Protein AF-A0A6L7YBN3-F1 (afdb_monomer_lite)

Structure (mmCIF, N/CA/C/O backbone):
data_AF-A0A6L7YBN3-F1
#
_entry.id   AF-A0A6L7YBN3-F1
#
loop_
_atom_site.group_PDB
_atom_site.id
_atom_site.type_symbol
_atom_site.label_atom_id
_atom_site.label_alt_id
_atom_site.label_comp_id
_atom_site.label_asym_id
_atom_site.label_entity_id
_atom_site.label_seq_id
_atom_site.pdbx_PDB_ins_code
_atom_site.Cartn_x
_atom_site.Cartn_y
_atom_site.Cartn_z
_atom_site.occupancy
_atom_site.B_iso_or_equiv
_atom_site.auth_seq_id
_atom_site.auth_comp_id
_atom_site.auth_asym_id
_atom_site.auth_atom_id
_atom_site.pdbx_PDB_model_num
ATOM 1 N N . MET A 1 1 ? -4.793 -31.140 11.075 1.00 40.50 1 MET A N 1
ATOM 2 C CA . MET A 1 1 ? -5.530 -29.894 11.393 1.00 40.50 1 MET A CA 1
ATOM 3 C C . MET A 1 1 ? -5.631 -29.745 12.910 1.00 40.50 1 MET A C 1
ATOM 5 O O . MET A 1 1 ? -6.436 -30.431 13.530 1.00 40.50 1 MET A O 1
ATOM 9 N N . SER A 1 2 ? -4.766 -28.938 13.530 1.00 53.97 2 SER A N 1
ATOM 10 C CA . SER A 1 2 ? -4.779 -28.704 14.981 1.00 53.97 2 SER A CA 1
ATOM 11 C C . SER A 1 2 ? -5.981 -27.830 15.359 1.00 53.97 2 SER A C 1
ATOM 13 O O . SER A 1 2 ? -6.195 -26.758 14.797 1.00 53.97 2 SER A O 1
ATOM 15 N N . ARG A 1 3 ? -6.816 -28.303 16.293 1.00 56.12 3 ARG A N 1
ATOM 16 C CA . ARG A 1 3 ? -7.953 -27.526 16.804 1.00 56.12 3 ARG A CA 1
ATOM 17 C C . ARG A 1 3 ? -7.406 -26.338 17.589 1.00 56.12 3 ARG A C 1
ATOM 19 O O . ARG A 1 3 ? -6.773 -26.531 18.624 1.00 56.12 3 ARG A O 1
ATOM 26 N N . VAL A 1 4 ? -7.670 -25.123 17.113 1.00 58.59 4 VAL A N 1
ATOM 27 C CA . VAL A 1 4 ? -7.362 -23.895 17.853 1.00 58.59 4 VAL A CA 1
ATOM 28 C C . VAL A 1 4 ? -7.995 -24.001 19.250 1.00 58.59 4 VAL A C 1
ATOM 30 O O . VAL A 1 4 ? -9.193 -24.289 19.350 1.00 58.59 4 VAL A O 1
ATOM 33 N N . PRO A 1 5 ? -7.236 -23.809 20.346 1.00 75.19 5 PRO A N 1
ATOM 34 C CA . PRO A 1 5 ? -7.773 -23.943 21.694 1.00 75.19 5 PRO A CA 1
ATOM 35 C C . PRO A 1 5 ? -8.970 -23.007 21.887 1.00 75.19 5 PRO A C 1
ATOM 37 O O . PRO A 1 5 ? -8.870 -21.812 21.615 1.00 75.19 5 PRO A O 1
ATOM 40 N N . ARG A 1 6 ? -10.096 -23.513 22.414 1.00 69.25 6 ARG A N 1
ATOM 41 C CA . ARG A 1 6 ? -11.324 -22.717 22.651 1.00 69.25 6 ARG A CA 1
ATOM 42 C C . ARG A 1 6 ? -11.073 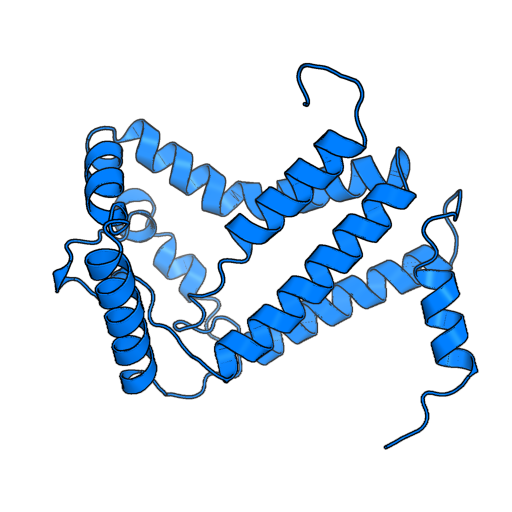-21.430 23.447 1.00 69.25 6 ARG A C 1
ATOM 44 O O . ARG A 1 6 ? -11.822 -20.471 23.301 1.00 69.25 6 ARG A O 1
ATOM 51 N N . ARG A 1 7 ? -10.030 -21.408 24.285 1.00 63.50 7 ARG A N 1
ATOM 52 C CA . ARG A 1 7 ? -9.585 -20.214 25.016 1.00 63.50 7 ARG A CA 1
ATOM 53 C C . ARG A 1 7 ? -8.981 -19.163 24.083 1.00 63.50 7 ARG A C 1
ATOM 55 O O . ARG A 1 7 ? -9.369 -18.014 24.203 1.00 63.50 7 ARG A O 1
ATOM 62 N N . LEU A 1 8 ? -8.128 -19.555 23.133 1.00 63.03 8 LEU A N 1
ATOM 63 C CA . LEU A 1 8 ? -7.488 -18.658 22.163 1.00 63.03 8 LEU A CA 1
ATOM 64 C C . LEU A 1 8 ? -8.507 -18.053 21.188 1.00 63.03 8 LEU A C 1
ATOM 66 O O . LEU A 1 8 ? -8.493 -16.850 20.963 1.00 63.03 8 LEU A O 1
ATOM 70 N N . ALA A 1 9 ? -9.450 -18.858 20.686 1.00 63.09 9 ALA A N 1
ATOM 71 C CA . ALA A 1 9 ? -10.522 -18.371 19.812 1.00 63.09 9 ALA A CA 1
ATOM 72 C C . ALA A 1 9 ? -11.408 -17.326 20.512 1.00 63.09 9 ALA A C 1
ATOM 74 O O . ALA A 1 9 ? -11.746 -16.291 19.946 1.00 63.09 9 ALA A O 1
ATOM 75 N N . ARG A 1 10 ? -11.735 -17.572 21.785 1.00 65.19 10 ARG A N 1
ATOM 76 C CA . ARG A 1 10 ? -12.493 -16.631 22.613 1.00 65.19 10 ARG A CA 1
ATOM 77 C C . ARG A 1 10 ? -11.676 -15.371 22.931 1.00 65.19 10 ARG A C 1
ATOM 79 O O . ARG A 1 10 ? -12.232 -14.282 22.974 1.00 65.19 10 ARG A O 1
ATOM 86 N N . TYR A 1 11 ? -10.366 -15.522 23.123 1.00 64.38 11 TYR A N 1
ATOM 87 C CA . TYR A 1 11 ? -9.428 -14.428 23.380 1.00 64.38 11 TYR A CA 1
ATOM 88 C C . TYR A 1 11 ? -9.334 -13.479 22.182 1.00 64.38 11 TYR A C 1
ATOM 90 O O . TYR A 1 11 ? -9.518 -12.281 22.361 1.00 64.38 11 TYR A O 1
ATOM 98 N N . LEU A 1 12 ? -9.157 -14.028 20.972 1.00 64.25 12 LEU A N 1
ATOM 99 C CA . LEU A 1 12 ? -9.163 -13.271 19.719 1.00 64.25 12 LEU A CA 1
ATOM 100 C C . LEU A 1 12 ? -10.491 -12.534 19.532 1.00 64.25 12 LEU A C 1
ATOM 102 O O . LEU A 1 12 ? -10.490 -11.332 19.309 1.00 64.25 12 LEU A O 1
ATOM 106 N N . PHE A 1 13 ? -11.619 -13.220 19.736 1.00 68.12 13 PHE A N 1
ATOM 107 C CA . PHE A 1 13 ? -12.949 -12.626 19.595 1.00 68.12 13 PHE A CA 1
ATOM 108 C C . PHE A 1 13 ? -13.178 -11.419 20.522 1.00 68.12 13 PHE A C 1
ATOM 110 O O . PHE A 1 13 ? -13.727 -10.406 20.098 1.00 68.12 13 PHE A O 1
ATOM 117 N N . TYR A 1 14 ? -12.734 -11.484 21.784 1.00 64.44 14 TYR A N 1
ATOM 118 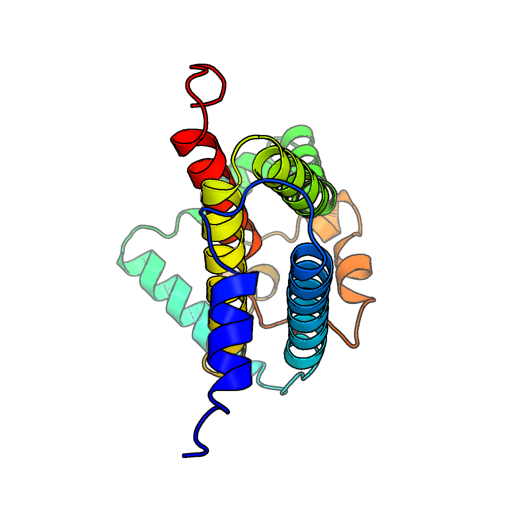C CA . TYR A 1 14 ? -12.854 -10.353 22.712 1.00 64.44 14 TYR A CA 1
ATOM 119 C C . TYR A 1 14 ? -11.797 -9.263 22.476 1.00 64.44 14 TYR A C 1
ATOM 121 O O . TYR A 1 14 ? -12.095 -8.076 22.649 1.00 64.44 14 TYR A O 1
ATOM 129 N N . SER A 1 15 ? -10.580 -9.619 22.049 1.00 62.22 15 SER A N 1
ATOM 130 C CA . SER A 1 15 ? -9.545 -8.634 21.715 1.00 62.22 15 SER A CA 1
ATOM 131 C C . SER A 1 15 ? -9.861 -7.862 20.434 1.00 62.22 15 SER A C 1
ATOM 133 O O . SER A 1 15 ? -9.459 -6.710 20.317 1.00 62.22 15 SER A O 1
ATOM 135 N N . THR A 1 16 ? -10.622 -8.449 19.507 1.00 66.56 16 THR A N 1
ATOM 136 C CA . THR A 1 16 ? -10.993 -7.823 18.231 1.00 66.56 16 THR A CA 1
ATOM 137 C C . THR A 1 16 ? -12.453 -7.375 18.163 1.00 66.56 16 THR A C 1
ATOM 139 O O . THR A 1 16 ? -12.899 -6.991 17.089 1.00 66.56 16 THR A O 1
ATOM 142 N N . ASN A 1 17 ? -13.210 -7.395 19.269 1.00 72.75 17 ASN A N 1
ATOM 143 C CA . ASN A 1 17 ? -14.619 -6.996 19.244 1.00 72.75 17 ASN A CA 1
ATOM 144 C C . ASN A 1 17 ? -14.768 -5.490 18.908 1.00 72.75 17 ASN A C 1
ATOM 146 O O . ASN A 1 17 ? -14.343 -4.654 19.716 1.00 72.75 17 ASN A O 1
ATOM 150 N N . PRO A 1 18 ? -15.408 -5.132 17.774 1.00 70.44 18 PRO A N 1
ATOM 151 C CA . PRO A 1 18 ? -15.574 -3.745 17.340 1.00 70.44 18 PRO A CA 1
ATOM 152 C C . PRO A 1 18 ? -16.509 -2.913 18.231 1.00 70.44 18 PRO A C 1
ATOM 154 O O . PRO A 1 18 ? -16.506 -1.687 18.126 1.00 70.44 18 PRO A O 1
ATOM 157 N N . GLU A 1 19 ? -17.309 -3.545 19.093 1.00 75.50 19 GLU A N 1
ATOM 158 C CA . GLU A 1 19 ? -18.270 -2.863 19.974 1.00 75.50 19 GLU A CA 1
ATOM 159 C C . GLU A 1 19 ? -17.701 -2.498 21.351 1.00 75.50 19 GLU A C 1
ATOM 161 O O . GLU A 1 19 ? -18.409 -1.973 22.208 1.00 75.50 19 GLU A O 1
ATOM 166 N N . ARG A 1 20 ? -16.412 -2.753 21.592 1.00 73.19 20 ARG A N 1
ATOM 167 C CA . ARG A 1 20 ? -15.770 -2.379 22.856 1.00 73.19 20 ARG A CA 1
ATOM 168 C C . ARG A 1 20 ? -15.696 -0.862 23.039 1.00 73.19 20 ARG A C 1
ATOM 170 O O . ARG A 1 20 ? -15.365 -0.122 22.117 1.00 73.19 20 ARG A O 1
ATOM 177 N N . SER A 1 21 ? -15.907 -0.419 24.276 1.00 67.25 21 SER A N 1
ATOM 178 C CA . SER A 1 21 ? -15.749 0.972 24.706 1.00 67.25 21 SER A CA 1
ATOM 179 C C . SER A 1 21 ? -14.717 1.086 25.831 1.00 67.25 21 SER A C 1
ATOM 181 O O . SER A 1 21 ? -14.742 0.288 26.768 1.00 67.25 21 SER A O 1
ATOM 183 N N . GLY A 1 22 ? -13.858 2.107 25.770 1.00 72.50 22 GLY A N 1
ATOM 184 C CA . GLY A 1 22 ? -12.824 2.373 26.777 1.00 72.50 22 GLY A CA 1
ATOM 185 C C . GLY A 1 22 ? -11.519 1.594 26.567 1.00 72.50 22 GLY A C 1
ATOM 186 O O . GLY A 1 22 ? -11.441 0.690 25.736 1.00 72.50 22 GLY A O 1
ATOM 187 N N . VAL A 1 23 ? -10.484 1.978 27.320 1.00 77.44 23 VAL A N 1
ATOM 188 C CA . VAL A 1 23 ? -9.164 1.328 27.304 1.00 77.44 23 VAL A CA 1
ATOM 189 C C . VAL A 1 23 ? -9.141 0.209 28.340 1.00 77.44 23 VAL A C 1
ATOM 191 O O . VAL A 1 23 ? -9.484 0.399 29.503 1.00 77.44 23 VAL A O 1
ATOM 194 N N . THR A 1 24 ? -8.733 -0.976 27.914 1.00 80.50 24 THR A N 1
ATOM 195 C CA . THR A 1 24 ? -8.741 -2.214 28.690 1.00 80.50 24 THR A CA 1
ATOM 196 C C . THR A 1 24 ? -7.435 -2.980 28.480 1.00 80.50 24 THR A C 1
ATOM 198 O O . THR A 1 24 ? -6.692 -2.738 27.533 1.00 80.50 24 THR A O 1
ATOM 201 N N . ARG A 1 25 ? -7.167 -3.998 29.305 1.00 77.69 25 ARG A N 1
ATOM 202 C CA . ARG A 1 25 ? -6.013 -4.904 29.108 1.00 77.69 25 ARG A CA 1
ATOM 203 C C . ARG A 1 25 ? -5.985 -5.604 27.737 1.00 77.69 25 ARG A C 1
ATOM 205 O O . ARG A 1 25 ? -4.939 -6.070 27.293 1.00 77.69 25 ARG A O 1
ATOM 212 N N . TRP A 1 26 ? -7.133 -5.684 27.067 1.00 76.81 26 TRP A N 1
ATOM 213 C CA . TRP A 1 26 ? -7.262 -6.281 25.741 1.00 76.81 26 TRP A CA 1
ATOM 214 C C . TRP A 1 26 ? -6.635 -5.414 24.646 1.00 76.81 26 TRP A C 1
ATOM 216 O O . TRP A 1 26 ? -6.184 -5.954 23.644 1.00 76.81 26 TRP A O 1
ATOM 226 N N . ASP A 1 27 ? -6.540 -4.099 24.859 1.00 79.94 27 ASP A N 1
ATOM 227 C CA . ASP A 1 27 ? -5.867 -3.155 23.960 1.00 79.94 27 ASP A CA 1
ATOM 228 C C . ASP A 1 27 ? -4.359 -3.390 23.897 1.00 79.94 27 ASP A C 1
ATOM 230 O O . ASP A 1 27 ? -3.764 -3.345 22.827 1.00 79.94 27 ASP A O 1
ATOM 234 N N . VAL A 1 28 ? -3.749 -3.722 25.037 1.00 80.19 28 VAL A N 1
ATOM 235 C CA . VAL A 1 28 ? -2.329 -4.093 25.094 1.00 80.19 28 VAL A CA 1
ATOM 236 C C . VAL A 1 28 ? -2.088 -5.376 24.304 1.00 80.19 28 VAL A C 1
ATOM 238 O O . VAL A 1 28 ? -1.140 -5.460 23.535 1.00 80.19 28 VAL A O 1
ATOM 241 N N . THR A 1 29 ? -2.974 -6.367 24.442 1.00 77.81 29 THR A N 1
ATOM 242 C CA . THR A 1 29 ? -2.890 -7.606 23.650 1.00 77.81 29 THR A CA 1
ATOM 243 C C . THR A 1 29 ? -3.019 -7.310 22.159 1.00 77.81 29 THR A C 1
ATOM 245 O O . THR A 1 29 ? -2.267 -7.842 21.353 1.00 77.81 29 THR A O 1
ATOM 248 N N . GLU A 1 30 ? -3.975 -6.469 21.788 1.00 80.06 30 GLU A N 1
ATOM 249 C CA . GLU A 1 30 ? -4.204 -6.079 20.405 1.00 80.06 30 GLU A CA 1
ATOM 250 C C . GLU A 1 30 ? -2.979 -5.383 19.800 1.00 80.06 30 GLU A C 1
ATOM 252 O O . GLU A 1 30 ? -2.531 -5.764 18.720 1.00 80.06 30 GLU A O 1
ATOM 257 N N . LEU A 1 31 ? -2.384 -4.437 20.531 1.00 82.88 31 LEU A N 1
ATOM 258 C CA . LEU A 1 31 ? -1.136 -3.792 20.139 1.00 82.88 31 LEU A CA 1
ATOM 259 C C . LEU A 1 31 ? -0.011 -4.819 19.972 1.00 82.88 31 LEU A C 1
ATOM 261 O O . LEU A 1 31 ? 0.699 -4.783 18.974 1.00 82.88 31 LEU A O 1
ATOM 265 N N . LEU A 1 32 ? 0.121 -5.767 20.905 1.00 83.25 32 LEU A N 1
ATOM 266 C CA . LEU A 1 32 ? 1.110 -6.842 20.807 1.00 83.25 32 LEU A CA 1
ATOM 267 C C . LEU A 1 32 ? 0.882 -7.726 19.577 1.00 83.25 32 LEU A C 1
ATOM 269 O O . LEU A 1 32 ? 1.854 -8.107 18.937 1.00 83.25 32 LEU A O 1
ATOM 273 N N . ILE A 1 33 ? -0.369 -8.022 19.211 1.00 81.62 33 ILE A N 1
ATOM 274 C CA . ILE A 1 33 ? -0.695 -8.775 17.990 1.00 81.62 33 ILE A CA 1
ATOM 275 C C . ILE A 1 33 ? -0.289 -7.981 16.748 1.00 81.62 33 ILE A C 1
ATOM 277 O O . ILE A 1 33 ? 0.324 -8.551 15.851 1.00 81.62 33 ILE A O 1
ATOM 281 N N . VAL A 1 34 ? -0.597 -6.681 16.695 1.00 81.88 34 VAL A N 1
ATOM 282 C CA . VAL A 1 34 ? -0.224 -5.818 15.563 1.00 81.88 34 VAL A CA 1
ATOM 283 C C . VAL A 1 34 ? 1.295 -5.732 15.436 1.00 81.88 34 VAL A C 1
ATOM 285 O O . VAL A 1 34 ? 1.823 -5.953 14.351 1.00 81.88 34 VAL A O 1
ATOM 288 N N . VAL A 1 35 ? 2.002 -5.480 16.539 1.00 83.06 35 VAL A N 1
ATOM 289 C CA . VAL A 1 35 ? 3.471 -5.425 16.565 1.00 83.06 35 VAL A CA 1
ATOM 290 C C . VAL A 1 35 ? 4.066 -6.772 16.166 1.00 83.06 35 VAL A C 1
ATOM 292 O O . VAL A 1 35 ? 4.975 -6.818 15.346 1.00 83.06 35 VAL A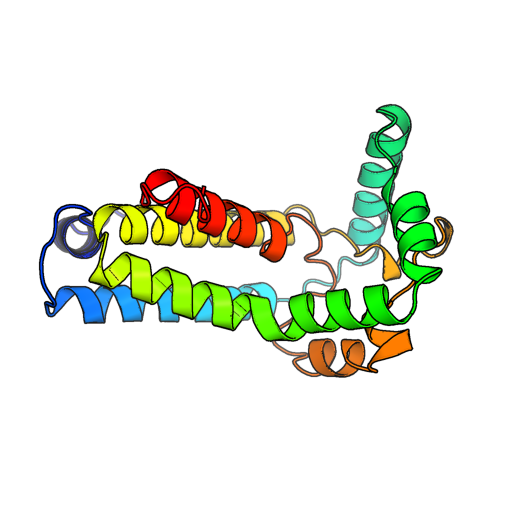 O 1
ATOM 295 N N . PHE A 1 36 ? 3.538 -7.880 16.685 1.00 82.38 36 PHE A N 1
ATOM 296 C CA . PHE A 1 36 ? 4.004 -9.216 16.326 1.00 82.38 36 PHE A CA 1
ATOM 297 C C . PHE A 1 36 ? 3.777 -9.523 14.842 1.00 82.38 36 PHE A C 1
ATOM 299 O O . PHE A 1 36 ? 4.697 -9.976 14.168 1.00 82.38 36 PHE A O 1
ATOM 306 N N . ALA A 1 37 ? 2.591 -9.225 14.307 1.00 79.19 37 ALA A N 1
ATOM 307 C CA . ALA A 1 37 ? 2.289 -9.389 12.887 1.00 79.19 37 ALA A CA 1
ATOM 308 C C . ALA A 1 37 ? 3.205 -8.523 12.012 1.00 79.19 37 ALA A C 1
ATOM 310 O O . ALA A 1 37 ? 3.693 -8.990 10.985 1.00 79.19 37 ALA A O 1
ATOM 311 N N . PHE A 1 38 ? 3.489 -7.295 12.448 1.00 79.12 38 PHE A N 1
ATOM 312 C CA . PHE A 1 38 ? 4.424 -6.393 11.786 1.00 79.12 38 PHE A CA 1
ATOM 313 C C . PHE A 1 38 ? 5.846 -6.969 11.780 1.00 79.12 38 PHE A C 1
ATOM 315 O O . PHE A 1 38 ? 6.475 -7.039 10.731 1.00 79.12 38 PHE A O 1
ATOM 322 N N . LEU A 1 39 ? 6.337 -7.482 12.910 1.00 78.56 39 LEU A N 1
ATOM 323 C CA . LEU A 1 39 ? 7.646 -8.140 12.981 1.00 78.56 39 LEU A CA 1
ATOM 324 C C . LEU A 1 39 ? 7.709 -9.391 12.093 1.00 78.56 39 LEU A C 1
ATOM 326 O O . LEU A 1 39 ? 8.659 -9.552 11.330 1.00 78.56 39 LEU A O 1
ATOM 330 N N . CYS A 1 40 ? 6.683 -10.247 12.130 1.00 73.88 40 CYS A N 1
ATOM 331 C CA . CYS A 1 40 ? 6.579 -11.399 11.235 1.00 73.88 40 CYS A CA 1
ATOM 332 C C . CYS A 1 40 ? 6.587 -10.978 9.762 1.00 73.88 40 CYS A C 1
ATOM 334 O O . CYS A 1 40 ? 7.231 -11.641 8.953 1.00 73.88 40 CYS A O 1
ATOM 336 N N . TYR A 1 41 ? 5.926 -9.870 9.417 1.00 74.88 41 TYR A N 1
ATOM 337 C CA . TYR A 1 41 ? 5.945 -9.318 8.067 1.00 74.88 41 TYR A CA 1
ATOM 338 C C . TYR A 1 41 ? 7.368 -8.975 7.616 1.00 74.88 41 TYR A C 1
ATOM 340 O O . TYR A 1 41 ? 7.773 -9.430 6.550 1.00 74.88 41 TYR A O 1
ATOM 348 N N . PHE A 1 42 ? 8.161 -8.264 8.425 1.00 69.75 42 PHE A N 1
ATOM 349 C CA . PHE A 1 42 ? 9.551 -7.950 8.060 1.00 69.75 42 PHE A CA 1
ATOM 350 C C . PHE A 1 42 ? 10.451 -9.185 8.000 1.00 69.75 42 PHE A C 1
ATOM 352 O O . PHE A 1 42 ? 11.327 -9.247 7.144 1.00 69.75 42 PHE A O 1
ATOM 359 N N . LEU A 1 43 ? 10.219 -10.187 8.850 1.00 70.75 43 LEU A N 1
ATOM 360 C CA . LEU A 1 43 ? 10.977 -11.441 8.813 1.00 70.75 43 LEU A CA 1
ATOM 361 C C . LEU A 1 43 ? 10.689 -12.253 7.545 1.00 70.75 43 LEU A C 1
ATOM 363 O O . LEU A 1 43 ? 11.617 -12.704 6.881 1.00 70.75 43 LEU A O 1
ATOM 367 N N . VAL A 1 44 ? 9.414 -12.417 7.180 1.00 69.50 44 VAL A N 1
ATOM 368 C CA . VAL A 1 44 ? 9.021 -13.146 5.961 1.00 69.50 44 VAL A CA 1
ATOM 369 C C . VAL A 1 44 ? 9.439 -12.371 4.716 1.00 69.50 44 VAL A C 1
ATOM 371 O O . VAL A 1 44 ? 9.927 -12.962 3.758 1.00 69.50 44 VAL A O 1
ATOM 374 N N . ARG A 1 45 ? 9.307 -11.043 4.737 1.00 67.56 45 ARG A N 1
ATOM 375 C CA . ARG A 1 45 ? 9.790 -10.179 3.658 1.00 67.56 45 ARG A CA 1
ATOM 376 C C . ARG A 1 45 ? 11.316 -10.213 3.538 1.00 67.56 45 ARG A C 1
ATOM 378 O O . ARG A 1 45 ? 11.824 -10.088 2.438 1.00 67.56 45 ARG A O 1
ATOM 385 N N . GLY A 1 46 ? 12.052 -10.408 4.625 1.00 63.81 46 GLY A N 1
ATOM 386 C CA . GLY A 1 46 ? 13.506 -10.583 4.600 1.00 63.81 46 GLY A CA 1
ATOM 387 C C . GLY A 1 46 ? 13.977 -11.952 4.100 1.00 63.81 46 GLY A C 1
ATOM 388 O O . GLY A 1 46 ? 15.140 -12.102 3.735 1.00 63.81 46 GLY A O 1
ATOM 389 N N . ALA A 1 47 ? 13.094 -12.957 4.051 1.00 63.84 47 ALA A N 1
ATOM 390 C CA . ALA A 1 47 ? 13.409 -14.291 3.542 1.00 63.84 47 ALA A CA 1
ATOM 391 C C . ALA A 1 47 ? 13.478 -14.276 2.004 1.00 63.84 47 ALA A C 1
ATOM 393 O O . ALA A 1 47 ? 12.570 -14.725 1.303 1.00 63.84 47 ALA A O 1
ATOM 394 N N . VAL A 1 48 ? 14.556 -13.694 1.479 1.00 59.84 48 VAL A N 1
ATOM 395 C CA . VAL A 1 48 ? 14.816 -13.562 0.045 1.00 59.84 48 VAL A CA 1
ATOM 396 C C . VAL A 1 48 ? 15.076 -14.945 -0.553 1.00 59.84 48 VAL A C 1
ATOM 398 O O . VAL A 1 48 ? 16.013 -15.639 -0.165 1.00 59.84 48 VAL A O 1
ATOM 401 N N . VAL A 1 49 ? 14.251 -15.338 -1.523 1.00 62.19 49 VAL A N 1
ATOM 402 C CA . VAL A 1 49 ? 14.551 -16.449 -2.431 1.00 62.19 49 VAL A CA 1
ATOM 403 C C . VAL A 1 49 ? 14.993 -15.824 -3.747 1.00 62.19 49 VAL A C 1
ATOM 405 O O . VAL A 1 49 ? 14.251 -15.026 -4.319 1.00 62.19 49 VAL A O 1
ATOM 408 N N . ASP A 1 50 ? 16.194 -16.159 -4.215 1.00 66.25 50 ASP A N 1
ATOM 409 C CA . ASP A 1 50 ? 16.718 -15.644 -5.480 1.00 66.25 50 ASP A CA 1
ATOM 410 C C . ASP A 1 50 ? 15.919 -16.224 -6.660 1.00 66.25 50 ASP A C 1
ATOM 412 O O . ASP A 1 50 ? 16.130 -17.356 -7.095 1.00 66.25 50 ASP A O 1
ATOM 416 N N . ARG A 1 51 ? 14.920 -15.458 -7.114 1.00 79.56 51 ARG A N 1
ATOM 417 C CA . ARG A 1 51 ? 14.044 -15.755 -8.263 1.00 79.56 51 ARG A CA 1
ATOM 418 C C . ARG A 1 51 ? 13.970 -14.566 -9.210 1.00 79.56 51 ARG A C 1
ATOM 420 O O . ARG A 1 51 ? 12.902 -14.184 -9.685 1.00 79.56 51 ARG A O 1
ATOM 427 N N . THR A 1 52 ? 15.121 -13.951 -9.454 1.00 85.31 52 THR A N 1
ATOM 428 C CA . THR A 1 52 ? 15.229 -12.723 -10.247 1.00 85.31 52 THR A CA 1
ATOM 429 C C . THR A 1 52 ? 14.638 -12.885 -11.656 1.00 85.31 52 THR A C 1
ATOM 431 O O . THR A 1 52 ? 13.894 -12.020 -12.117 1.00 85.31 52 THR A O 1
ATOM 434 N N . ALA A 1 53 ? 14.907 -14.014 -12.323 1.00 88.50 53 ALA A N 1
ATOM 435 C CA . ALA A 1 53 ? 14.393 -14.292 -13.667 1.00 88.50 53 ALA A CA 1
ATOM 436 C C . ALA A 1 53 ? 12.857 -14.388 -13.703 1.00 88.50 53 ALA A C 1
ATOM 438 O O . ALA A 1 53 ? 12.226 -13.731 -14.534 1.00 88.50 53 ALA A O 1
ATOM 439 N N . ASP A 1 54 ? 12.260 -15.137 -12.769 1.00 90.19 54 ASP A N 1
ATOM 440 C CA . ASP A 1 54 ? 10.802 -15.264 -12.646 1.00 90.19 54 ASP A CA 1
ATOM 441 C C . ASP A 1 54 ? 10.162 -13.903 -12.346 1.00 90.19 54 ASP A C 1
ATOM 443 O O . ASP A 1 54 ? 9.162 -13.533 -12.958 1.00 90.19 54 ASP A O 1
ATOM 447 N N . ALA A 1 55 ? 10.771 -13.120 -11.448 1.00 90.62 55 ALA A N 1
ATOM 448 C CA . ALA A 1 55 ? 10.266 -11.812 -11.049 1.00 90.62 55 ALA A CA 1
ATOM 449 C C . ALA A 1 55 ? 10.211 -10.817 -12.214 1.00 90.62 55 ALA A C 1
ATOM 451 O O . ALA A 1 55 ? 9.220 -10.099 -12.369 1.00 90.62 55 ALA A O 1
ATOM 452 N N . ILE A 1 56 ? 11.259 -10.781 -13.042 1.00 92.19 56 ILE A N 1
ATOM 453 C CA . ILE A 1 56 ? 11.286 -9.959 -14.256 1.00 92.19 56 ILE A CA 1
ATOM 454 C C . ILE A 1 56 ? 10.233 -10.468 -15.240 1.00 92.19 56 ILE A C 1
ATOM 456 O O . ILE A 1 56 ? 9.453 -9.668 -15.748 1.00 92.19 56 ILE A O 1
ATOM 460 N N . HIS A 1 57 ? 10.158 -11.781 -15.479 1.00 93.88 57 HIS A N 1
ATOM 461 C CA . HIS A 1 57 ? 9.181 -12.358 -16.402 1.00 93.88 57 HIS A CA 1
ATOM 462 C C . HIS A 1 57 ? 7.732 -12.020 -16.014 1.00 93.88 57 HIS A C 1
ATOM 464 O O . HIS A 1 57 ? 6.968 -11.550 -16.855 1.00 93.88 57 HIS A O 1
ATOM 470 N N . HIS A 1 58 ? 7.369 -12.182 -14.740 1.00 94.62 58 HIS A N 1
ATOM 471 C CA . HIS A 1 58 ? 6.052 -11.806 -14.228 1.00 94.62 58 HIS A CA 1
ATOM 472 C C . HIS A 1 58 ? 5.763 -10.313 -14.388 1.00 94.62 58 HIS A C 1
ATOM 474 O O . HIS A 1 58 ? 4.652 -9.938 -14.756 1.00 94.62 58 HIS A O 1
ATOM 480 N N . ALA A 1 59 ? 6.754 -9.453 -14.147 1.00 93.69 59 ALA A N 1
ATOM 481 C CA . ALA A 1 59 ? 6.579 -8.017 -14.321 1.00 93.69 59 ALA A CA 1
ATOM 482 C C . ALA A 1 59 ? 6.312 -7.646 -15.789 1.00 93.69 59 ALA A C 1
ATOM 484 O O . ALA A 1 59 ? 5.392 -6.878 -16.064 1.00 93.69 59 ALA A O 1
ATOM 485 N N . ARG A 1 60 ? 7.038 -8.261 -16.736 1.00 95.06 60 ARG A N 1
ATOM 486 C CA . ARG A 1 60 ? 6.775 -8.097 -18.176 1.00 95.06 60 ARG A CA 1
ATOM 487 C C . ARG A 1 60 ? 5.378 -8.578 -18.554 1.00 95.06 60 ARG A C 1
ATOM 489 O O . ARG A 1 60 ? 4.653 -7.851 -19.216 1.00 95.06 60 ARG A O 1
ATOM 496 N N . TRP A 1 61 ? 4.969 -9.747 -18.058 1.00 95.62 61 TRP A N 1
ATOM 497 C CA . TRP A 1 61 ? 3.629 -10.285 -18.305 1.00 95.62 61 TRP A CA 1
ATOM 498 C C . TRP A 1 61 ? 2.517 -9.340 -17.818 1.00 95.62 61 TRP A C 1
ATOM 500 O O . TRP A 1 61 ? 1.528 -9.137 -18.522 1.00 95.62 61 TRP A O 1
ATOM 510 N N . ILE A 1 62 ? 2.683 -8.723 -16.640 1.00 94.44 62 ILE A N 1
ATOM 511 C CA . ILE A 1 62 ? 1.739 -7.719 -16.122 1.00 94.44 62 ILE A CA 1
ATOM 512 C C . ILE A 1 62 ? 1.673 -6.504 -17.054 1.00 94.44 62 ILE A C 1
ATOM 514 O O . ILE A 1 62 ? 0.577 -6.034 -17.357 1.00 94.44 62 ILE A O 1
ATOM 518 N N . ILE A 1 63 ? 2.819 -6.000 -17.514 1.00 94.56 63 ILE A N 1
ATOM 519 C CA . ILE A 1 63 ? 2.873 -4.857 -18.434 1.00 94.56 63 ILE A CA 1
ATOM 520 C C . ILE A 1 63 ? 2.213 -5.206 -19.772 1.00 94.56 63 ILE A C 1
ATOM 522 O O . ILE A 1 63 ? 1.377 -4.444 -20.250 1.00 94.56 63 ILE A O 1
ATOM 526 N N . ASP A 1 64 ? 2.503 -6.375 -20.341 1.00 95.38 64 ASP A N 1
ATOM 527 C CA . ASP A 1 64 ? 1.879 -6.838 -21.584 1.00 95.38 64 ASP A CA 1
ATOM 528 C C . ASP A 1 64 ? 0.354 -6.923 -21.438 1.00 95.38 64 ASP A C 1
ATOM 530 O O . ASP A 1 64 ? -0.393 -6.494 -22.319 1.00 95.38 64 ASP A O 1
ATOM 534 N N . LEU A 1 65 ? -0.134 -7.412 -20.294 1.00 96.19 65 LEU A N 1
ATOM 535 C CA . LEU A 1 65 ? -1.560 -7.408 -19.976 1.00 96.19 65 LEU A CA 1
ATOM 536 C C . LEU A 1 65 ? -2.125 -5.979 -19.913 1.00 96.19 65 LEU A C 1
ATOM 538 O O . LEU A 1 65 ? -3.185 -5.721 -20.483 1.00 96.19 65 LEU A O 1
ATOM 542 N N . GLN A 1 66 ? -1.434 -5.043 -19.259 1.00 95.31 66 GLN A N 1
ATOM 543 C CA . GLN A 1 66 ? -1.854 -3.638 -19.194 1.00 95.31 66 GLN A CA 1
ATOM 544 C C . GLN A 1 66 ? -1.895 -2.983 -20.580 1.00 95.31 66 GLN A C 1
ATOM 546 O O . GLN A 1 66 ? -2.822 -2.222 -20.864 1.00 95.31 66 GLN A O 1
ATOM 551 N N . ILE A 1 67 ? -0.926 -3.290 -21.447 1.00 95.31 67 ILE A N 1
ATOM 552 C CA . ILE A 1 67 ? -0.874 -2.807 -22.832 1.00 95.31 67 ILE A CA 1
ATOM 553 C C . ILE A 1 67 ? -2.070 -3.352 -23.614 1.00 95.31 67 ILE A C 1
ATOM 555 O O . ILE A 1 67 ? -2.801 -2.577 -24.229 1.00 95.31 67 ILE A O 1
ATOM 559 N N . ASN A 1 68 ? -2.325 -4.660 -23.529 1.00 97.12 68 ASN A N 1
ATOM 560 C CA . ASN A 1 68 ? -3.443 -5.312 -24.217 1.00 97.12 68 ASN A CA 1
ATOM 561 C C . ASN A 1 68 ? -4.812 -4.787 -23.761 1.00 97.12 68 ASN A C 1
ATOM 563 O O . ASN A 1 68 ? -5.751 -4.725 -24.552 1.00 97.12 68 ASN A O 1
ATOM 567 N N . LEU A 1 69 ? -4.928 -4.389 -22.494 1.00 97.12 69 LEU A N 1
ATOM 568 C CA . LEU A 1 69 ? -6.132 -3.775 -21.936 1.00 97.12 69 LEU A CA 1
ATOM 569 C C . LEU A 1 69 ? -6.225 -2.261 -22.198 1.00 97.12 69 LEU A C 1
ATOM 571 O O . LEU A 1 69 ? -7.239 -1.653 -21.860 1.00 97.12 69 LEU A O 1
ATOM 575 N N . GLY A 1 70 ? -5.192 -1.637 -22.772 1.00 95.19 70 GLY A N 1
ATOM 576 C CA . GLY A 1 70 ? -5.150 -0.194 -23.023 1.00 95.19 70 GLY A CA 1
ATOM 577 C C . GLY A 1 70 ? -5.020 0.662 -21.757 1.00 95.19 70 GLY A C 1
ATOM 578 O O . GLY A 1 70 ? -5.348 1.845 -21.782 1.00 95.19 70 GLY A O 1
ATOM 579 N N . VAL A 1 71 ? -4.552 0.082 -20.648 1.00 95.62 71 VAL A N 1
ATOM 580 C CA . VAL A 1 71 ? -4.398 0.758 -19.343 1.00 95.62 71 VAL A CA 1
ATOM 581 C C . VAL A 1 71 ? -2.934 0.992 -18.959 1.00 95.62 71 VAL A C 1
ATOM 583 O O . VAL A 1 71 ? -2.645 1.409 -17.838 1.00 95.62 71 VAL A O 1
ATOM 586 N N . PHE A 1 72 ? -1.996 0.753 -19.879 1.00 94.25 72 PHE A N 1
ATOM 587 C CA . PHE A 1 72 ? -0.573 1.027 -19.677 1.00 94.25 72 PHE A CA 1
ATOM 588 C C . PHE A 1 72 ? -0.265 2.529 -19.780 1.00 94.25 72 PHE A C 1
ATOM 590 O O . PHE A 1 72 ? 0.241 3.026 -20.784 1.00 94.25 72 PHE A O 1
ATOM 597 N N . VAL A 1 73 ? -0.625 3.268 -18.729 1.00 93.19 73 VAL A N 1
ATOM 598 C CA . VAL A 1 73 ? -0.519 4.737 -18.668 1.00 93.19 73 VAL A CA 1
ATOM 599 C C . VAL A 1 73 ? 0.641 5.233 -17.802 1.00 93.19 73 VAL A C 1
ATOM 601 O O . VAL A 1 73 ? 0.984 6.413 -17.856 1.00 93.19 73 VAL A O 1
ATOM 604 N N . GLU A 1 74 ? 1.258 4.349 -17.014 1.00 90.75 74 GLU A N 1
ATOM 605 C CA . GLU A 1 74 ? 2.242 4.709 -15.987 1.00 90.75 74 GLU A CA 1
ATOM 606 C C . GLU A 1 74 ? 3.449 5.489 -16.545 1.00 90.75 74 GLU A C 1
ATOM 608 O O . GLU A 1 74 ? 3.724 6.565 -16.011 1.00 90.75 74 GLU A O 1
ATOM 613 N N . PRO A 1 75 ? 4.106 5.093 -17.658 1.00 91.69 75 PRO A N 1
ATOM 614 C CA . PRO A 1 75 ? 5.234 5.870 -18.186 1.00 91.69 75 PRO A CA 1
ATOM 615 C C . PRO A 1 75 ? 4.831 7.239 -18.747 1.00 91.69 75 PRO A C 1
ATOM 617 O O . PRO A 1 75 ? 5.633 8.172 -18.778 1.00 91.69 75 PRO A O 1
ATOM 620 N N . ALA A 1 76 ? 3.599 7.385 -19.243 1.00 91.62 76 ALA A N 1
ATOM 621 C CA . ALA A 1 76 ? 3.098 8.676 -19.713 1.00 91.62 76 ALA A CA 1
ATOM 622 C C . ALA A 1 76 ? 2.836 9.618 -18.533 1.00 91.62 76 ALA A C 1
ATOM 624 O O . ALA A 1 76 ? 3.271 10.768 -18.556 1.00 91.62 76 ALA A O 1
ATOM 625 N N . PHE A 1 77 ? 2.192 9.106 -17.482 1.00 91.75 77 PHE A N 1
ATOM 626 C CA . PHE A 1 77 ? 1.954 9.860 -16.257 1.00 91.75 77 PHE A CA 1
ATOM 627 C C . PHE A 1 77 ? 3.264 10.233 -15.553 1.00 91.75 77 PHE A C 1
ATOM 629 O O . PHE A 1 77 ? 3.435 11.383 -15.159 1.00 91.75 77 PHE A O 1
ATOM 636 N N . GLN A 1 78 ? 4.217 9.300 -15.455 1.00 91.62 78 GLN A N 1
ATOM 637 C CA . GLN A 1 78 ? 5.517 9.567 -14.845 1.00 91.62 78 GLN A CA 1
ATOM 638 C C . GLN A 1 78 ? 6.260 10.684 -15.584 1.00 91.62 78 GLN A C 1
ATOM 640 O O . GLN A 1 78 ? 6.735 11.610 -14.937 1.00 91.62 78 GLN A O 1
ATOM 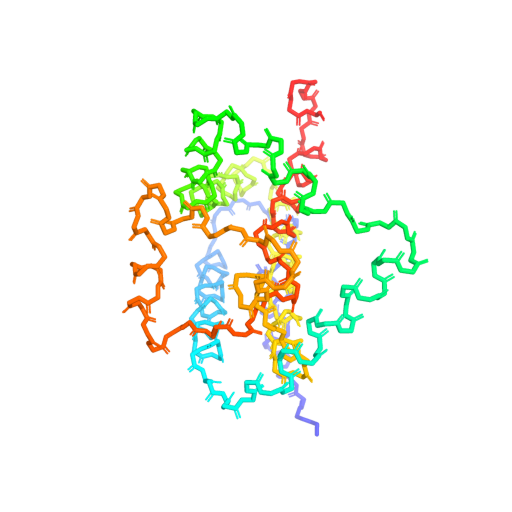645 N N . ARG A 1 79 ? 6.312 10.653 -16.923 1.00 90.56 79 ARG A N 1
ATOM 646 C CA . ARG A 1 79 ? 6.936 11.729 -17.714 1.00 90.56 79 ARG A CA 1
ATOM 647 C C . ARG A 1 79 ? 6.300 13.091 -17.449 1.00 90.56 79 ARG A C 1
ATOM 649 O O . ARG A 1 79 ? 7.025 14.047 -17.217 1.00 90.56 79 ARG A O 1
ATOM 656 N N . TRP A 1 80 ? 4.971 13.156 -17.397 1.00 92.38 80 TRP A N 1
ATOM 657 C CA . TRP A 1 80 ? 4.272 14.395 -17.057 1.00 92.38 80 TRP A CA 1
ATOM 658 C C . TRP A 1 80 ? 4.632 14.909 -15.654 1.00 92.38 80 TRP A C 1
ATOM 660 O O . TRP A 1 80 ? 4.826 16.105 -15.478 1.00 92.38 80 TRP A O 1
ATOM 670 N N . VAL A 1 81 ? 4.769 14.029 -14.655 1.00 89.81 81 VAL A N 1
ATOM 671 C CA . VAL A 1 81 ? 5.221 14.429 -13.308 1.00 89.81 81 VAL A CA 1
ATOM 672 C C . VAL A 1 81 ? 6.673 14.920 -13.325 1.00 89.81 81 VAL A C 1
ATOM 674 O O . VAL A 1 81 ? 6.990 15.889 -12.638 1.00 89.81 81 VAL A O 1
ATOM 677 N N . LEU A 1 82 ? 7.543 14.278 -14.110 1.00 89.44 82 LEU A N 1
ATOM 678 C CA . LEU A 1 82 ? 8.960 14.639 -14.234 1.00 89.44 82 LEU A CA 1
ATOM 679 C C . LEU A 1 82 ? 9.180 16.023 -14.862 1.00 89.44 82 LEU A C 1
ATOM 681 O O . LEU A 1 82 ? 10.200 16.648 -14.577 1.00 89.44 82 LEU A O 1
ATOM 685 N N . ASP A 1 83 ? 8.222 16.537 -15.638 1.00 92.19 83 ASP A N 1
ATOM 686 C CA . ASP A 1 83 ? 8.259 17.914 -16.152 1.00 92.19 83 ASP A CA 1
ATOM 687 C C . ASP A 1 83 ? 8.161 18.969 -15.024 1.00 92.19 83 ASP A C 1
ATOM 689 O O . ASP A 1 83 ? 8.490 20.140 -15.226 1.00 92.19 83 ASP A O 1
ATOM 693 N N . TYR A 1 84 ? 7.748 18.565 -13.814 1.00 91.31 84 TYR A N 1
ATOM 694 C CA . TYR A 1 84 ? 7.578 19.433 -12.650 1.00 91.31 84 TYR A CA 1
ATOM 695 C C . TYR A 1 84 ? 8.417 18.947 -11.454 1.00 91.31 84 TYR A C 1
ATOM 697 O O . TYR A 1 84 ? 7.923 18.245 -10.572 1.00 91.31 84 TYR A O 1
ATOM 705 N N . ASP A 1 85 ? 9.674 19.396 -11.362 1.00 86.25 85 ASP A N 1
ATOM 706 C CA . ASP A 1 85 ? 10.632 19.011 -10.301 1.00 86.25 85 ASP A CA 1
ATOM 707 C C . ASP A 1 85 ? 10.049 19.105 -8.875 1.00 86.25 85 ASP A C 1
ATOM 709 O O . ASP A 1 85 ? 10.144 18.163 -8.086 1.00 86.25 85 ASP A O 1
ATOM 713 N N . LEU A 1 86 ? 9.364 20.211 -8.559 1.00 88.12 86 LEU A N 1
ATOM 714 C CA . LEU A 1 86 ? 8.756 20.413 -7.240 1.00 88.12 86 LEU A CA 1
ATOM 715 C C . LEU A 1 86 ? 7.652 19.387 -6.940 1.00 88.12 86 LEU A C 1
ATOM 717 O O . LEU A 1 86 ? 7.529 18.939 -5.800 1.00 88.12 86 LEU A O 1
ATOM 721 N N . LEU A 1 87 ? 6.861 19.007 -7.948 1.00 88.19 87 LEU A N 1
ATOM 722 C CA . LEU A 1 87 ? 5.822 17.989 -7.804 1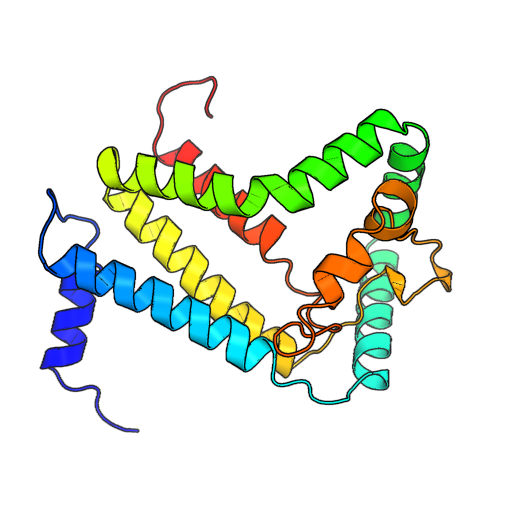.00 88.19 87 LEU A CA 1
ATOM 723 C C . LEU A 1 87 ? 6.455 16.618 -7.546 1.00 88.19 87 LEU A C 1
ATOM 725 O O . LEU A 1 87 ? 6.036 15.929 -6.618 1.00 88.19 87 LEU A O 1
ATOM 729 N N . GLY A 1 88 ? 7.492 16.255 -8.307 1.00 86.44 88 GLY A N 1
ATOM 730 C CA . GLY A 1 88 ? 8.240 15.010 -8.114 1.00 86.44 88 GLY A CA 1
ATOM 731 C C . GLY A 1 88 ? 8.817 14.886 -6.701 1.00 86.44 88 GLY A C 1
ATOM 732 O O . GLY A 1 88 ? 8.556 13.901 -6.009 1.00 86.44 88 GLY A O 1
ATOM 733 N N . ARG A 1 89 ? 9.514 15.925 -6.220 1.00 85.56 89 ARG A N 1
ATOM 734 C CA . ARG A 1 89 ? 10.065 15.972 -4.852 1.00 85.56 89 ARG A CA 1
ATOM 735 C C . ARG A 1 89 ? 8.984 15.891 -3.777 1.00 85.56 89 ARG A C 1
ATOM 737 O O . ARG A 1 89 ? 9.147 15.173 -2.794 1.00 85.56 89 ARG A O 1
ATOM 744 N N . ALA A 1 90 ? 7.870 16.605 -3.954 1.00 87.38 90 ALA A N 1
ATOM 745 C CA . ALA A 1 90 ? 6.762 16.565 -3.004 1.00 87.38 90 ALA A CA 1
ATOM 746 C C . ALA A 1 90 ? 6.144 15.161 -2.913 1.00 87.38 90 ALA A C 1
ATOM 748 O O . ALA A 1 90 ? 5.903 14.669 -1.812 1.00 87.38 90 ALA A O 1
ATOM 749 N N . LEU A 1 91 ? 5.931 14.493 -4.051 1.00 88.38 91 LEU A N 1
ATOM 750 C CA . LEU A 1 91 ? 5.406 13.128 -4.092 1.00 88.38 91 LEU A CA 1
ATOM 751 C C . LEU A 1 91 ? 6.373 12.124 -3.457 1.00 88.38 91 LEU A C 1
ATOM 753 O O . LEU A 1 91 ? 5.932 11.311 -2.646 1.00 88.38 91 LEU A O 1
ATOM 757 N N . ASN A 1 92 ? 7.675 12.218 -3.747 1.00 87.19 92 ASN A N 1
ATOM 758 C CA . ASN A 1 92 ? 8.705 11.406 -3.091 1.00 87.19 92 ASN A CA 1
ATOM 759 C C . ASN A 1 92 ? 8.693 11.604 -1.569 1.00 87.19 92 ASN A C 1
ATOM 761 O O . ASN A 1 92 ? 8.707 10.630 -0.815 1.00 87.19 92 ASN A O 1
ATOM 765 N N . PHE A 1 93 ? 8.629 12.858 -1.110 1.00 85.94 93 PHE A N 1
ATOM 766 C CA . PHE A 1 93 ? 8.592 13.185 0.313 1.00 85.94 93 PHE A CA 1
ATOM 767 C C . PHE A 1 93 ? 7.354 12.598 0.996 1.00 85.94 93 PHE A C 1
ATOM 769 O O . PHE A 1 93 ? 7.475 11.956 2.038 1.00 85.94 93 PHE A O 1
ATOM 776 N N . ILE A 1 94 ? 6.171 12.770 0.397 1.00 86.00 94 ILE A N 1
ATOM 777 C CA . ILE A 1 94 ? 4.920 12.198 0.909 1.00 86.00 94 ILE A CA 1
ATOM 778 C C . ILE A 1 94 ? 5.030 10.671 0.971 1.00 86.00 94 ILE A C 1
ATOM 780 O O . ILE A 1 94 ? 4.741 10.073 2.006 1.00 86.00 94 ILE A O 1
ATOM 784 N N . TYR A 1 95 ? 5.483 10.049 -0.115 1.00 84.06 95 TYR A N 1
ATOM 785 C CA . TYR A 1 95 ? 5.602 8.600 -0.214 1.00 84.06 95 TYR A CA 1
ATOM 786 C C . TYR A 1 95 ? 6.556 8.026 0.840 1.00 84.06 95 TYR A C 1
ATOM 788 O O . TYR A 1 95 ? 6.224 7.049 1.507 1.00 84.06 95 TYR A O 1
ATOM 796 N N . PHE A 1 96 ? 7.725 8.641 1.019 1.00 81.56 96 PHE A N 1
ATOM 797 C CA . PHE A 1 96 ? 8.758 8.115 1.906 1.00 81.56 96 PHE A CA 1
ATOM 798 C C . PHE A 1 96 ? 8.496 8.433 3.383 1.00 81.56 96 PHE A C 1
ATOM 800 O O . PHE A 1 96 ? 8.669 7.572 4.244 1.00 81.56 96 PHE A O 1
ATOM 807 N N . TRP A 1 97 ? 8.084 9.666 3.693 1.00 82.69 97 TRP A N 1
ATOM 808 C CA . TRP A 1 97 ? 8.017 10.145 5.075 1.00 82.69 97 TRP A CA 1
ATOM 809 C C . TRP A 1 97 ? 6.624 10.107 5.688 1.00 82.69 97 TRP A C 1
ATOM 811 O O . TRP A 1 97 ? 6.527 10.003 6.908 1.00 82.69 97 TRP A O 1
ATOM 821 N N . LEU A 1 98 ? 5.549 10.227 4.902 1.00 86.69 98 LEU A N 1
ATOM 822 C CA . LEU A 1 98 ? 4.213 10.469 5.462 1.00 86.69 98 LEU A CA 1
ATOM 823 C C . LEU A 1 98 ? 3.350 9.215 5.590 1.00 86.69 98 LEU A C 1
ATOM 825 O O . LEU A 1 98 ? 2.437 9.238 6.411 1.00 86.69 98 LEU A O 1
ATOM 829 N N . ASP A 1 99 ? 3.630 8.130 4.867 1.00 84.19 99 ASP A N 1
ATOM 830 C CA . ASP A 1 99 ? 2.746 6.955 4.856 1.00 84.19 99 ASP A CA 1
ATOM 831 C C . ASP A 1 99 ? 2.572 6.335 6.259 1.00 84.19 99 ASP A C 1
ATOM 833 O O . ASP A 1 99 ? 1.462 6.271 6.797 1.00 84.19 99 ASP A O 1
ATOM 837 N N . PHE A 1 100 ? 3.671 5.978 6.934 1.00 85.00 100 PHE A N 1
ATOM 838 C CA . PHE A 1 100 ? 3.607 5.404 8.286 1.00 85.00 100 PHE A CA 1
ATOM 839 C C . PHE A 1 100 ? 3.068 6.374 9.352 1.00 85.00 100 PHE A C 1
ATOM 841 O O . PHE A 1 100 ? 2.199 5.962 10.133 1.00 85.00 100 PHE A O 1
ATOM 848 N N . PRO A 1 101 ? 3.512 7.648 9.422 1.00 90.31 101 PRO A N 1
ATOM 849 C CA . PRO A 1 101 ? 2.906 8.617 10.332 1.00 90.31 101 PRO A CA 1
ATOM 850 C C . PRO A 1 101 ? 1.407 8.806 10.097 1.00 90.31 101 PRO A C 1
ATOM 852 O O . PRO A 1 101 ? 0.651 8.890 11.066 1.00 90.31 101 PRO A O 1
ATOM 855 N N . LEU A 1 102 ? 0.954 8.818 8.840 1.00 90.69 102 LEU A N 1
ATOM 856 C CA . LEU A 1 102 ? -0.461 8.947 8.508 1.00 90.69 102 LEU A CA 1
ATOM 857 C C . LEU A 1 102 ? -1.263 7.748 9.027 1.00 90.69 102 LEU A C 1
ATOM 859 O O . LEU A 1 102 ? -2.287 7.947 9.685 1.00 90.69 102 LEU A O 1
ATOM 863 N N . ILE A 1 103 ? -0.771 6.521 8.820 1.00 91.12 103 ILE A N 1
ATOM 864 C CA . ILE A 1 103 ? -1.369 5.299 9.384 1.00 91.12 103 ILE A CA 1
ATOM 865 C C . ILE A 1 103 ? -1.491 5.410 10.908 1.00 91.12 103 ILE A C 1
ATOM 867 O O . ILE A 1 103 ? -2.558 5.140 11.465 1.00 91.12 103 ILE A O 1
ATOM 871 N N . ALA A 1 104 ? -0.425 5.835 11.591 1.00 90.44 104 ALA A N 1
ATOM 872 C CA . ALA A 1 104 ? -0.410 5.947 13.047 1.00 90.44 104 ALA A CA 1
ATOM 873 C C . ALA A 1 104 ? -1.412 6.994 13.560 1.00 90.44 104 ALA A C 1
ATOM 875 O O . ALA A 1 104 ? -2.190 6.714 14.477 1.00 90.44 104 ALA A O 1
ATOM 876 N N . VAL A 1 105 ? -1.432 8.183 12.953 1.00 93.50 105 VAL A N 1
ATOM 877 C CA . VAL A 1 105 ? -2.326 9.281 13.347 1.00 93.50 105 VAL A CA 1
ATOM 878 C C . VAL A 1 105 ? -3.784 8.918 13.084 1.00 93.50 105 VAL A C 1
ATOM 880 O O . VAL A 1 105 ? -4.609 9.022 13.994 1.00 93.50 105 VAL A O 1
ATOM 883 N N . VAL A 1 106 ? -4.117 8.447 11.878 1.00 93.00 106 VAL A N 1
ATOM 884 C CA . VAL A 1 106 ? -5.491 8.046 11.535 1.00 93.00 106 VAL A CA 1
ATOM 885 C C . VAL A 1 106 ? -5.938 6.880 12.413 1.00 93.00 106 VAL A C 1
ATOM 887 O O . VAL A 1 106 ? -7.039 6.917 12.964 1.00 93.00 106 VAL A O 1
ATOM 890 N N . GLY A 1 107 ? -5.072 5.886 12.622 1.00 91.81 107 GLY A N 1
ATOM 891 C CA . GLY A 1 107 ? -5.326 4.767 13.524 1.00 91.81 107 GLY A CA 1
ATOM 892 C C . GLY A 1 107 ? -5.644 5.230 14.947 1.00 91.81 107 GLY A C 1
ATOM 893 O O . GLY A 1 107 ? -6.645 4.800 15.517 1.00 91.81 107 GLY A O 1
ATOM 894 N N . MET A 1 108 ? -4.864 6.165 15.497 1.00 91.88 108 MET A N 1
ATOM 895 C CA . MET A 1 108 ? -5.103 6.736 16.827 1.00 91.88 108 MET A CA 1
ATOM 896 C C . MET A 1 108 ? -6.426 7.511 16.887 1.00 91.88 108 MET A C 1
ATOM 898 O O . MET A 1 108 ? -7.227 7.320 17.803 1.00 91.88 108 MET A O 1
ATOM 902 N N . VAL A 1 109 ? -6.706 8.360 15.896 1.00 92.25 109 VAL A N 1
ATOM 903 C CA . VAL A 1 109 ? -7.959 9.127 15.841 1.00 92.25 109 VAL A CA 1
ATOM 904 C C . VAL A 1 109 ? -9.163 8.190 15.790 1.00 92.25 109 VAL A C 1
ATOM 906 O O . VAL A 1 109 ? -10.108 8.361 16.566 1.00 92.25 109 VAL A O 1
ATOM 909 N N . LEU A 1 110 ? -9.129 7.172 14.927 1.00 91.12 110 LEU A N 1
ATOM 910 C CA . LEU A 1 110 ? -10.197 6.181 14.841 1.00 91.12 110 LEU A CA 1
ATOM 911 C C . LEU A 1 110 ? -10.307 5.372 16.139 1.00 91.12 110 LEU A C 1
ATOM 913 O O . LEU A 1 110 ? -11.422 5.153 16.606 1.00 91.12 110 LEU A O 1
ATOM 917 N N . PHE A 1 111 ? -9.196 4.982 16.769 1.00 89.00 111 PHE A N 1
ATOM 918 C CA . PHE A 1 111 ? -9.208 4.242 18.036 1.00 89.00 111 PHE A CA 1
ATOM 919 C C . PHE A 1 111 ? -9.984 5.000 19.116 1.00 89.00 111 PHE A C 1
ATOM 921 O O . PHE A 1 111 ? -10.848 4.426 19.780 1.00 89.00 111 PHE A O 1
ATOM 928 N N . TRP A 1 112 ? -9.697 6.297 19.267 1.00 87.94 112 TRP A N 1
ATOM 929 C CA . TRP A 1 112 ? -10.274 7.128 20.323 1.00 87.94 112 TRP A CA 1
ATOM 930 C C . TRP A 1 112 ? -11.692 7.600 20.002 1.00 87.94 112 TRP A C 1
ATOM 932 O O . TRP A 1 112 ? -12.530 7.697 20.897 1.00 87.94 112 TRP A O 1
ATOM 942 N N . LYS A 1 113 ? -11.981 7.929 18.737 1.00 88.38 113 LYS A N 1
ATOM 943 C CA . LYS A 1 113 ? -13.261 8.545 18.344 1.00 88.38 113 LYS A CA 1
ATOM 944 C C . LYS A 1 113 ? -14.279 7.540 17.807 1.00 88.38 113 LYS A C 1
ATOM 946 O O . LYS A 1 113 ? -15.483 7.783 17.905 1.00 88.38 113 LYS A O 1
ATOM 951 N N . ARG A 1 114 ? -13.824 6.456 17.173 1.00 88.69 114 ARG A N 1
ATOM 952 C CA . ARG A 1 114 ? -14.636 5.557 16.334 1.00 88.69 114 ARG A CA 1
ATOM 953 C C . ARG A 1 114 ? -14.110 4.121 16.387 1.00 88.69 114 ARG A C 1
ATOM 955 O O . ARG A 1 114 ? -13.682 3.563 15.377 1.00 88.69 114 ARG A O 1
ATOM 962 N N . ARG A 1 115 ? -14.190 3.501 17.568 1.00 86.06 115 ARG A N 1
ATOM 963 C CA . ARG A 1 115 ? -13.564 2.198 17.836 1.00 86.06 115 ARG A CA 1
ATOM 964 C C . ARG A 1 115 ? -13.898 1.109 16.813 1.00 86.06 115 ARG A C 1
ATOM 966 O O . ARG A 1 115 ? -12.997 0.425 16.340 1.00 86.06 115 ARG A O 1
ATOM 973 N N . ARG A 1 116 ? -15.169 1.003 16.416 1.00 86.75 116 ARG A N 1
ATOM 974 C CA . ARG A 1 116 ? -15.622 0.050 15.393 1.00 86.75 116 ARG A CA 1
ATOM 975 C C . ARG A 1 116 ? -14.901 0.227 14.056 1.00 86.75 116 ARG A C 1
ATOM 977 O O . ARG A 1 116 ? -14.500 -0.763 13.455 1.00 86.75 116 ARG A O 1
ATOM 984 N N . ALA A 1 117 ? -14.732 1.466 13.598 1.00 89.31 117 ALA A N 1
ATOM 985 C CA . ALA A 1 117 ? -14.042 1.746 12.344 1.00 89.31 117 ALA A CA 1
ATOM 986 C C . ALA A 1 117 ? -12.550 1.431 12.445 1.00 89.31 117 ALA A C 1
ATOM 988 O O . ALA A 1 117 ? -12.011 0.782 11.559 1.00 89.31 117 ALA A O 1
ATOM 989 N N . TYR A 1 118 ? -11.915 1.796 13.561 1.00 90.25 118 TYR A N 1
ATOM 990 C CA . TYR A 1 118 ? -10.528 1.425 13.828 1.00 90.25 118 TYR A CA 1
ATOM 991 C C . TYR A 1 118 ? -10.305 -0.088 13.744 1.00 90.25 118 TYR A C 1
ATOM 993 O O . TYR A 1 118 ? -9.405 -0.530 13.041 1.00 90.25 118 TYR A O 1
ATOM 1001 N N . THR A 1 119 ? -11.142 -0.885 14.412 1.00 87.56 119 THR A N 1
ATOM 1002 C CA . THR A 1 119 ? -11.026 -2.348 14.404 1.00 87.56 119 THR A CA 1
ATOM 1003 C C . THR A 1 119 ? -11.171 -2.926 12.994 1.00 87.56 119 THR A C 1
ATOM 1005 O O . THR A 1 119 ? -10.362 -3.761 12.604 1.00 87.56 119 THR A O 1
ATOM 1008 N N . LEU A 1 120 ? -12.145 -2.449 12.210 1.00 89.19 120 LEU A N 1
ATOM 1009 C CA . LEU A 1 120 ? -12.339 -2.897 10.827 1.00 89.19 120 LEU A CA 1
ATOM 1010 C C . LEU A 1 120 ? -11.165 -2.505 9.921 1.00 89.19 120 LEU A C 1
ATOM 1012 O O . LEU A 1 120 ? -10.672 -3.342 9.169 1.00 89.19 120 LEU A O 1
ATOM 1016 N N . THR A 1 121 ? -10.692 -1.259 10.009 1.00 91.31 121 THR A N 1
ATOM 1017 C CA . THR A 1 121 ? -9.541 -0.782 9.230 1.00 91.31 121 THR A CA 1
ATOM 1018 C C . THR A 1 121 ? -8.269 -1.541 9.613 1.00 91.31 121 THR A C 1
ATOM 1020 O O . THR A 1 121 ? -7.563 -2.014 8.727 1.00 91.31 121 THR A O 1
ATOM 1023 N N . ARG A 1 122 ? -8.012 -1.748 10.912 1.00 90.94 122 ARG A N 1
ATOM 1024 C CA . ARG A 1 122 ? -6.894 -2.560 11.422 1.00 90.94 122 ARG A CA 1
ATOM 1025 C C . ARG A 1 122 ? -6.931 -3.974 10.845 1.00 90.94 122 ARG A C 1
ATOM 1027 O O . ARG A 1 122 ? -5.922 -4.440 10.324 1.00 90.94 122 ARG A O 1
ATOM 1034 N N . ASP A 1 123 ? -8.075 -4.650 10.915 1.00 89.56 123 ASP A N 1
ATOM 1035 C CA . ASP A 1 123 ? -8.202 -6.026 10.425 1.00 89.56 123 ASP A CA 1
ATOM 1036 C C . ASP A 1 123 ? -8.027 -6.108 8.909 1.00 89.56 123 ASP A C 1
ATOM 1038 O O . ASP A 1 123 ? -7.304 -6.976 8.427 1.00 89.56 123 ASP A O 1
ATOM 1042 N N . ALA A 1 124 ? -8.594 -5.165 8.154 1.00 91.56 124 ALA A N 1
ATOM 1043 C CA . ALA A 1 124 ? -8.390 -5.083 6.711 1.00 91.56 124 ALA A CA 1
ATOM 1044 C C . ALA A 1 124 ? -6.912 -4.853 6.341 1.00 91.56 124 ALA A C 1
ATOM 1046 O O . ALA A 1 124 ? -6.409 -5.462 5.395 1.00 91.56 124 ALA A O 1
ATOM 1047 N N . MET A 1 125 ? -6.188 -4.026 7.102 1.00 91.12 125 MET A N 1
ATOM 1048 C CA . MET A 1 125 ? -4.754 -3.797 6.895 1.00 91.12 125 MET A CA 1
ATOM 1049 C C . MET A 1 125 ? -3.922 -5.044 7.215 1.00 91.12 125 MET A C 1
ATOM 1051 O O . MET A 1 125 ? -3.057 -5.418 6.427 1.00 91.12 125 MET A O 1
ATOM 1055 N N . LEU A 1 126 ? -4.210 -5.731 8.326 1.00 89.19 126 LEU A N 1
ATOM 1056 C CA . LEU A 1 126 ? -3.510 -6.964 8.704 1.00 89.19 126 LEU A CA 1
ATOM 1057 C C . LEU A 1 126 ? -3.778 -8.104 7.712 1.00 89.19 126 LEU A C 1
ATOM 1059 O O . LEU A 1 126 ? -2.846 -8.800 7.311 1.00 89.19 126 LEU A O 1
ATOM 1063 N N . ILE A 1 127 ? -5.033 -8.280 7.289 1.00 90.44 127 ILE A N 1
ATOM 1064 C CA . ILE A 1 127 ? -5.415 -9.297 6.300 1.00 90.44 127 ILE A CA 1
ATOM 1065 C C . ILE A 1 127 ? -4.754 -8.994 4.954 1.00 90.44 127 ILE A C 1
ATOM 1067 O O . ILE A 1 127 ? -4.145 -9.889 4.370 1.00 90.44 127 ILE A O 1
ATOM 1071 N N . SER A 1 128 ? -4.819 -7.747 4.475 1.00 92.12 128 SER A N 1
ATOM 1072 C CA . SER A 1 128 ? -4.192 -7.369 3.201 1.00 92.12 128 SER A CA 1
ATOM 1073 C C . SER A 1 128 ? -2.667 -7.506 3.243 1.00 92.12 128 SER A C 1
ATOM 1075 O O . SER A 1 128 ? -2.089 -8.025 2.292 1.00 92.12 128 SER A O 1
ATOM 1077 N N . GLY A 1 129 ? -2.020 -7.156 4.361 1.00 88.56 129 GLY A N 1
ATOM 1078 C CA . GLY A 1 129 ? -0.594 -7.407 4.591 1.00 88.56 129 GLY A CA 1
ATOM 1079 C C . GLY A 1 129 ? -0.240 -8.896 4.548 1.00 88.56 129 GLY A C 1
ATOM 1080 O O . GLY A 1 129 ? 0.709 -9.288 3.872 1.00 88.56 129 GLY A O 1
ATOM 1081 N N . GLY A 1 130 ? -1.036 -9.745 5.205 1.00 87.50 130 GLY A N 1
ATOM 1082 C CA . GLY A 1 130 ? -0.862 -11.199 5.165 1.00 87.50 130 GLY A CA 1
ATOM 1083 C C . GLY A 1 130 ? -1.039 -11.784 3.760 1.00 87.50 130 GLY A C 1
ATOM 1084 O O . GLY A 1 130 ? -0.225 -12.595 3.324 1.00 87.50 130 GLY A O 1
ATOM 1085 N N . MET A 1 131 ? -2.058 -11.338 3.020 1.00 89.69 131 MET A N 1
ATOM 1086 C CA . MET A 1 131 ? -2.267 -11.733 1.622 1.00 89.69 131 MET A CA 1
ATOM 1087 C C . MET A 1 131 ? -1.114 -11.279 0.724 1.00 89.69 131 MET A C 1
ATOM 1089 O O . MET A 1 131 ? -0.661 -12.053 -0.118 1.00 89.69 131 MET A O 1
ATOM 1093 N N . ALA A 1 132 ? -0.607 -10.060 0.924 1.00 88.25 132 ALA A N 1
ATOM 1094 C CA . ALA A 1 132 ? 0.529 -9.544 0.171 1.00 88.25 132 ALA A CA 1
ATOM 1095 C C . ALA A 1 132 ? 1.783 -10.400 0.382 1.00 88.25 132 ALA A C 1
ATOM 1097 O O . ALA A 1 132 ? 2.436 -10.736 -0.595 1.00 88.25 132 ALA A O 1
ATOM 1098 N N . LEU A 1 133 ? 2.075 -10.844 1.612 1.00 84.56 133 LEU A N 1
ATOM 1099 C CA . LEU A 1 133 ? 3.199 -11.756 1.875 1.00 84.56 133 LEU A CA 1
ATOM 1100 C C . LEU A 1 133 ? 3.084 -13.075 1.105 1.00 84.56 133 LEU A C 1
ATOM 1102 O O . LEU A 1 133 ? 4.070 -13.544 0.538 1.00 84.56 133 LEU A O 1
ATOM 1106 N N . VAL A 1 134 ? 1.887 -13.667 1.074 1.00 86.62 134 VAL A N 1
ATOM 1107 C CA . VAL A 1 134 ? 1.642 -14.901 0.312 1.00 86.62 134 VAL A CA 1
ATOM 1108 C C . VAL A 1 134 ? 1.877 -14.660 -1.178 1.00 86.62 134 VAL A C 1
ATOM 1110 O O . VAL A 1 134 ? 2.527 -15.478 -1.825 1.00 86.62 134 VAL A O 1
ATOM 1113 N N . LEU A 1 135 ? 1.406 -13.531 -1.712 1.00 87.69 135 LEU A N 1
ATOM 1114 C CA . LEU A 1 135 ? 1.603 -13.165 -3.114 1.00 87.69 135 LEU A CA 1
ATOM 1115 C C . LEU A 1 135 ? 3.071 -12.873 -3.440 1.00 87.69 135 LEU A C 1
ATOM 1117 O O . LEU A 1 135 ? 3.564 -13.402 -4.426 1.00 87.69 135 LEU A O 1
ATOM 1121 N N . TYR A 1 136 ? 3.796 -12.137 -2.595 1.00 85.50 136 TYR A N 1
ATOM 1122 C CA . TYR A 1 136 ? 5.227 -11.868 -2.785 1.00 85.50 136 TYR A CA 1
ATOM 1123 C C . TYR A 1 136 ? 6.059 -13.152 -2.857 1.00 85.50 136 TYR A C 1
ATOM 1125 O O . TYR A 1 136 ? 7.073 -13.194 -3.551 1.00 85.50 136 TYR A O 1
ATOM 1133 N N . TRP A 1 137 ? 5.637 -14.200 -2.147 1.00 83.56 137 TRP A N 1
ATOM 1134 C CA . TRP A 1 137 ? 6.289 -15.504 -2.192 1.00 83.56 137 TRP A CA 1
ATOM 1135 C C . TRP A 1 137 ? 5.841 -16.362 -3.386 1.00 83.56 137 TRP A C 1
ATOM 1137 O O . TRP A 1 137 ? 6.672 -16.989 -4.046 1.00 83.56 137 TRP A O 1
ATOM 1147 N N . ALA A 1 138 ? 4.534 -16.410 -3.661 1.00 87.75 138 ALA A N 1
ATOM 1148 C CA . ALA A 1 138 ? 3.958 -17.259 -4.703 1.00 87.75 138 ALA A CA 1
ATOM 1149 C C . ALA A 1 138 ? 4.176 -16.704 -6.121 1.00 87.75 138 ALA A C 1
ATOM 1151 O O . ALA A 1 138 ? 4.309 -17.476 -7.067 1.00 87.75 138 ALA A O 1
ATOM 1152 N N . TYR A 1 139 ? 4.206 -15.380 -6.262 1.00 88.50 139 TYR A N 1
ATOM 1153 C CA . TYR A 1 139 ? 4.283 -14.658 -7.526 1.00 88.50 139 TYR A CA 1
ATOM 1154 C C . TYR A 1 139 ? 5.196 -13.429 -7.360 1.00 88.50 139 TYR A C 1
ATOM 1156 O O . TYR A 1 139 ? 4.709 -12.306 -7.225 1.00 88.50 139 TYR A O 1
ATOM 1164 N N . PRO A 1 140 ? 6.530 -13.620 -7.299 1.00 89.25 140 PRO A N 1
ATOM 1165 C CA . PRO A 1 140 ? 7.466 -12.507 -7.168 1.00 89.25 140 PRO A CA 1
ATOM 1166 C C . PRO A 1 140 ? 7.384 -11.622 -8.413 1.00 89.25 140 PRO A C 1
ATOM 1168 O O . PRO A 1 140 ? 7.238 -12.135 -9.520 1.00 89.25 140 PRO A O 1
ATOM 1171 N N . VAL A 1 141 ? 7.485 -10.305 -8.242 1.00 89.75 141 VAL A N 1
ATOM 1172 C CA . VAL A 1 141 ? 7.377 -9.334 -9.339 1.00 89.75 141 VAL A CA 1
ATOM 1173 C C . VAL A 1 141 ? 8.470 -8.287 -9.197 1.00 89.75 141 VAL A C 1
ATOM 1175 O O . VAL A 1 141 ? 8.598 -7.637 -8.157 1.00 89.75 141 VAL A O 1
ATOM 1178 N N . ALA A 1 142 ? 9.256 -8.105 -10.256 1.00 89.25 142 ALA A N 1
ATOM 1179 C CA . ALA A 1 142 ? 10.271 -7.068 -10.299 1.00 89.25 142 ALA A CA 1
ATOM 1180 C C . ALA A 1 142 ? 9.626 -5.668 -10.360 1.00 89.25 142 ALA A C 1
ATOM 1182 O O . ALA A 1 142 ? 8.665 -5.465 -11.102 1.00 89.25 142 ALA A O 1
ATOM 1183 N N . PRO A 1 143 ? 10.131 -4.689 -9.593 1.00 87.31 143 PRO A N 1
ATOM 1184 C CA . PRO A 1 143 ? 9.650 -3.315 -9.658 1.00 87.31 143 PRO A CA 1
ATOM 1185 C C . PRO A 1 143 ? 10.000 -2.654 -11.008 1.00 87.31 143 PRO A C 1
ATOM 1187 O O . PRO A 1 143 ? 11.039 -2.990 -11.585 1.00 87.31 143 PRO A O 1
ATOM 1190 N N . PRO A 1 144 ? 9.217 -1.656 -11.470 1.00 85.81 144 PRO A N 1
ATOM 1191 C CA . PRO A 1 144 ? 9.407 -1.005 -12.774 1.00 85.81 144 PRO A CA 1
ATOM 1192 C C . PRO A 1 144 ? 10.813 -0.444 -13.035 1.00 85.81 144 PRO A C 1
ATOM 1194 O O . PRO A 1 144 ? 11.294 -0.482 -14.161 1.00 85.81 144 PRO A O 1
ATOM 1197 N N . ARG A 1 145 ? 11.529 -0.001 -11.992 1.00 83.88 145 ARG A N 1
ATOM 1198 C CA . ARG A 1 145 ? 12.929 0.467 -12.087 1.00 83.88 145 ARG A CA 1
ATOM 1199 C C . ARG A 1 145 ? 13.918 -0.573 -12.637 1.00 83.88 145 ARG A C 1
ATOM 1201 O O . ARG A 1 145 ? 15.001 -0.205 -13.071 1.00 83.88 145 ARG A O 1
ATOM 1208 N N . PHE A 1 146 ? 13.576 -1.864 -12.601 1.00 85.06 146 PHE A N 1
ATOM 1209 C CA . PHE A 1 146 ? 14.381 -2.939 -13.196 1.00 85.06 146 PHE A CA 1
ATOM 1210 C C . PHE A 1 146 ? 13.986 -3.262 -14.642 1.00 85.06 146 PHE A C 1
ATOM 1212 O O . PHE A 1 146 ? 14.498 -4.223 -15.211 1.00 85.06 146 PHE A O 1
ATOM 1219 N N . LEU A 1 147 ? 13.088 -2.471 -15.229 1.00 88.06 147 LEU A N 1
ATOM 1220 C CA . LEU A 1 147 ? 12.542 -2.663 -16.566 1.00 88.06 147 LEU A CA 1
ATOM 1221 C C . LEU A 1 147 ? 12.757 -1.396 -17.424 1.00 88.06 147 LEU A C 1
ATOM 1223 O O . LEU A 1 147 ? 11.793 -0.717 -17.800 1.00 88.06 147 LEU A O 1
ATOM 1227 N N . PRO A 1 148 ? 14.022 -1.018 -17.698 1.00 85.00 148 PRO A N 1
ATOM 1228 C CA . PRO A 1 148 ? 14.355 0.231 -18.387 1.00 85.00 148 PRO A CA 1
ATOM 1229 C C . PRO A 1 148 ? 13.791 0.312 -19.812 1.00 85.00 148 PRO A C 1
ATOM 1231 O O . PRO A 1 148 ? 13.639 1.409 -20.346 1.00 85.00 148 PRO A O 1
ATOM 1234 N N . GLU A 1 149 ? 13.443 -0.821 -20.427 1.00 89.50 149 GLU A N 1
ATOM 1235 C CA . GLU A 1 149 ? 12.904 -0.890 -21.786 1.00 89.50 149 GLU A CA 1
ATOM 1236 C C . GLU A 1 149 ? 11.548 -0.172 -21.965 1.00 89.50 149 GLU A C 1
ATOM 1238 O O . GLU A 1 149 ? 11.200 0.182 -23.090 1.00 89.50 149 GLU A O 1
ATOM 1243 N N . TRP A 1 150 ? 10.818 0.122 -20.878 1.00 88.44 150 TRP A N 1
ATOM 1244 C CA . TRP A 1 150 ? 9.582 0.925 -20.905 1.00 88.44 150 TRP A CA 1
ATOM 1245 C C . TRP A 1 150 ? 9.761 2.383 -20.444 1.00 88.44 150 TRP A C 1
ATOM 1247 O O . TRP A 1 150 ? 8.780 3.123 -20.356 1.00 88.44 150 TRP A O 1
ATOM 1257 N N . GLY A 1 151 ? 10.998 2.823 -20.186 1.00 86.19 151 GLY A N 1
ATOM 1258 C CA . GLY A 1 151 ? 11.317 4.225 -19.889 1.00 86.19 151 GLY A CA 1
ATOM 1259 C C . GLY A 1 151 ? 11.008 4.685 -18.460 1.00 86.19 151 GLY A C 1
ATOM 1260 O O . GLY A 1 151 ? 10.823 5.882 -18.242 1.00 86.19 151 GLY A O 1
ATOM 1261 N N . PHE A 1 152 ? 10.941 3.762 -17.497 1.00 87.88 152 PHE A N 1
ATOM 1262 C CA . PHE A 1 152 ? 10.753 4.101 -16.085 1.00 87.88 152 PHE A CA 1
ATOM 1263 C C . PHE A 1 152 ? 11.979 4.804 -15.491 1.00 87.88 152 PHE A C 1
ATOM 1265 O O . PHE A 1 152 ? 13.117 4.396 -15.722 1.00 87.88 152 PHE A O 1
ATOM 1272 N N . VAL A 1 153 ? 11.736 5.824 -14.665 1.00 85.88 153 VAL A N 1
ATOM 1273 C CA . VAL A 1 153 ? 12.774 6.558 -13.921 1.00 85.88 153 VAL A CA 1
ATOM 1274 C C . VAL A 1 153 ? 12.650 6.269 -12.425 1.00 85.88 153 VAL A C 1
ATOM 1276 O O . VAL A 1 153 ? 11.557 6.355 -11.866 1.00 85.88 153 VAL A O 1
ATOM 1279 N N . ASP A 1 154 ? 13.760 5.954 -11.753 1.00 83.19 154 ASP A N 1
ATOM 1280 C CA . ASP A 1 154 ? 13.785 5.827 -10.290 1.00 83.19 154 ASP A CA 1
ATOM 1281 C C . ASP A 1 154 ? 13.937 7.208 -9.636 1.00 83.19 154 ASP A C 1
ATOM 1283 O O . ASP A 1 154 ? 15.040 7.705 -9.406 1.00 83.19 154 ASP A O 1
ATOM 1287 N N . THR A 1 155 ? 12.810 7.869 -9.370 1.00 82.19 155 THR A N 1
ATOM 1288 C CA . THR A 1 155 ? 12.791 9.237 -8.834 1.00 82.19 155 THR A CA 1
ATOM 1289 C C . THR A 1 155 ? 13.337 9.338 -7.415 1.00 82.19 155 THR A C 1
ATOM 1291 O O . THR A 1 155 ? 13.811 10.407 -7.036 1.00 82.19 155 THR A O 1
ATOM 1294 N N . LEU A 1 156 ? 13.283 8.265 -6.620 1.00 75.56 156 LEU A N 1
ATOM 1295 C CA . LEU A 1 156 ? 13.830 8.254 -5.259 1.00 75.56 156 LEU A CA 1
ATOM 1296 C C . LEU A 1 156 ? 15.362 8.240 -5.265 1.00 75.56 156 LEU A C 1
ATOM 1298 O O . LEU A 1 156 ? 15.978 8.807 -4.360 1.00 75.56 156 LEU A O 1
ATOM 1302 N N . GLU A 1 157 ? 15.963 7.644 -6.296 1.00 76.12 157 GLU A N 1
ATOM 1303 C CA . GLU A 1 157 ? 17.411 7.699 -6.517 1.00 76.12 157 GLU A CA 1
ATOM 1304 C C . GLU A 1 157 ? 17.805 9.077 -7.028 1.00 76.12 157 GLU A C 1
ATOM 1306 O O . GLU A 1 157 ? 18.652 9.742 -6.439 1.00 76.12 157 GLU A O 1
ATOM 1311 N N . VAL A 1 158 ? 17.128 9.532 -8.085 1.00 73.06 158 VAL A N 1
ATOM 1312 C CA . VAL A 1 158 ? 17.478 10.761 -8.805 1.00 73.06 158 VAL A CA 1
ATOM 1313 C C . VAL A 1 158 ? 17.378 12.009 -7.925 1.00 73.06 158 VAL A C 1
ATOM 1315 O O . VAL A 1 158 ? 18.254 12.870 -8.003 1.00 73.06 158 VAL A O 1
ATOM 1318 N N . TYR A 1 159 ? 16.329 12.142 -7.108 1.00 69.56 159 TYR A N 1
ATOM 1319 C CA . TYR A 1 159 ? 16.088 13.388 -6.371 1.00 69.56 159 TYR A CA 1
ATOM 1320 C C . TYR A 1 159 ? 16.672 13.416 -4.966 1.00 69.56 159 TYR A C 1
ATOM 1322 O O . TYR A 1 159 ? 17.094 14.486 -4.516 1.00 69.56 159 TYR A O 1
ATOM 1330 N N . ASP A 1 160 ? 16.692 12.271 -4.284 1.00 62.44 160 ASP A N 1
ATOM 1331 C CA . ASP A 1 160 ? 16.890 12.243 -2.837 1.00 62.44 160 ASP A CA 1
ATOM 1332 C C . ASP A 1 160 ? 17.964 11.228 -2.384 1.00 62.44 160 ASP A C 1
ATOM 1334 O O . ASP A 1 160 ? 18.299 11.193 -1.201 1.00 62.44 160 ASP A O 1
ATOM 1338 N N . ASN A 1 161 ? 18.545 10.419 -3.292 1.00 59.47 161 ASN A N 1
ATOM 1339 C CA . ASN A 1 161 ? 19.429 9.277 -2.969 1.00 59.47 161 ASN A CA 1
ATOM 1340 C C . ASN A 1 161 ? 18.838 8.334 -1.888 1.00 59.47 161 ASN A C 1
ATOM 1342 O O . ASN A 1 161 ? 19.560 7.679 -1.129 1.00 59.47 161 ASN A O 1
ATOM 1346 N N . LEU A 1 162 ? 17.506 8.286 -1.768 1.00 60.12 162 LEU A N 1
ATOM 1347 C CA . LEU A 1 162 ? 16.809 7.578 -0.687 1.00 60.12 162 LEU A CA 1
ATOM 1348 C C . LEU A 1 162 ? 16.554 6.105 -1.011 1.00 60.12 162 LEU A C 1
ATOM 1350 O O . LEU A 1 162 ? 16.312 5.313 -0.101 1.00 60.12 162 LEU A O 1
ATOM 1354 N N . SER A 1 163 ? 16.643 5.700 -2.275 1.00 56.50 163 SER A N 1
ATOM 1355 C CA . SER A 1 163 ? 16.559 4.294 -2.704 1.00 56.50 163 SER A CA 1
ATOM 1356 C C . SER A 1 163 ? 17.650 3.452 -2.060 1.00 56.50 163 SER A C 1
ATOM 1358 O O . SER A 1 163 ? 17.349 2.377 -1.541 1.00 56.50 163 SER A O 1
ATOM 1360 N N . TYR A 1 164 ? 18.883 3.963 -1.984 1.00 46.84 164 TYR A N 1
ATOM 1361 C CA . TYR A 1 164 ? 19.973 3.300 -1.268 1.00 46.84 164 TYR A CA 1
ATOM 1362 C C . TYR A 1 164 ? 19.705 3.192 0.245 1.00 46.84 164 TYR A C 1
ATOM 1364 O O . TYR A 1 164 ? 20.005 2.163 0.844 1.00 46.84 164 TYR A O 1
ATOM 1372 N N . GLN A 1 165 ? 19.075 4.193 0.878 1.00 48.78 165 GLN A N 1
ATOM 1373 C CA . GLN A 1 165 ? 18.701 4.131 2.304 1.00 48.78 165 GLN A CA 1
ATOM 1374 C C . GLN A 1 165 ? 17.523 3.183 2.582 1.00 48.78 165 GLN A C 1
ATOM 1376 O O . GLN A 1 165 ? 17.515 2.487 3.596 1.00 48.78 165 GLN A O 1
ATOM 1381 N N . ALA A 1 166 ? 16.546 3.101 1.676 1.00 53.06 166 ALA A N 1
ATOM 1382 C CA . ALA A 1 166 ? 15.477 2.107 1.749 1.00 53.06 166 ALA A CA 1
ATOM 1383 C C . ALA A 1 166 ? 16.021 0.680 1.561 1.00 53.06 166 ALA A C 1
ATOM 1385 O O . ALA A 1 166 ? 15.537 -0.259 2.192 1.00 53.06 166 ALA A O 1
ATOM 1386 N N . GLN A 1 167 ? 17.036 0.518 0.706 1.00 50.03 167 GLN A N 1
ATOM 1387 C CA . GLN A 1 167 ? 17.694 -0.760 0.439 1.00 50.03 167 GLN A CA 1
ATOM 1388 C C . GLN A 1 167 ? 18.762 -1.136 1.471 1.00 50.03 167 GLN A C 1
ATOM 1390 O O . GLN A 1 167 ? 19.038 -2.324 1.609 1.00 50.03 167 GLN A O 1
ATOM 1395 N N . SER A 1 168 ? 19.351 -0.190 2.211 1.00 40.88 168 SER A N 1
ATOM 1396 C CA . SER A 1 168 ? 20.387 -0.468 3.221 1.00 40.88 168 SER A CA 1
ATOM 1397 C C . SER A 1 168 ? 19.843 -1.158 4.480 1.00 40.88 168 SER A C 1
ATOM 1399 O O . SER A 1 168 ? 20.616 -1.723 5.251 1.00 40.88 168 SER A O 1
ATOM 1401 N N . MET A 1 169 ? 18.515 -1.266 4.626 1.00 47.84 169 MET A N 1
ATOM 1402 C CA . MET A 1 169 ? 17.850 -2.233 5.516 1.00 47.84 169 MET A CA 1
ATOM 1403 C C . MET A 1 169 ? 17.858 -3.666 4.926 1.00 47.84 169 MET A C 1
ATOM 1405 O O . MET A 1 169 ? 16.863 -4.390 4.993 1.00 47.84 169 MET A O 1
ATOM 1409 N N . GLN A 1 170 ? 18.992 -4.072 4.341 1.00 48.88 170 GLN A N 1
ATOM 1410 C CA . GLN A 1 170 ? 19.212 -5.291 3.542 1.00 48.88 170 GLN A CA 1
ATOM 1411 C C . GLN A 1 170 ? 18.656 -6.610 4.126 1.00 48.88 170 GLN A C 1
ATOM 1413 O O . GLN A 1 170 ? 18.202 -7.429 3.332 1.00 48.88 170 GLN A O 1
ATOM 1418 N N . PRO A 1 171 ? 18.612 -6.873 5.451 1.00 50.56 171 PRO A N 1
ATOM 1419 C CA . PRO A 1 171 ? 18.069 -8.144 5.938 1.00 50.56 171 PRO A CA 1
ATOM 1420 C C . PRO A 1 171 ? 16.536 -8.242 5.869 1.00 50.56 171 PRO A C 1
ATOM 1422 O O . PRO A 1 171 ? 15.996 -9.316 6.116 1.00 50.56 171 PRO A O 1
ATOM 1425 N N . PHE A 1 172 ? 15.821 -7.141 5.598 1.00 50.12 172 PHE A N 1
ATOM 1426 C CA . PHE A 1 172 ? 14.367 -7.047 5.811 1.00 50.12 172 PHE A CA 1
ATOM 1427 C C . PHE A 1 172 ? 13.566 -6.602 4.576 1.00 50.12 172 PHE A C 1
ATOM 1429 O O . PHE A 1 172 ? 12.346 -6.414 4.657 1.00 50.12 172 PHE A O 1
ATOM 1436 N N . VAL A 1 173 ? 14.225 -6.418 3.428 1.00 59.31 173 VAL A N 1
ATOM 1437 C CA . VAL A 1 173 ? 13.606 -5.876 2.212 1.00 59.31 173 VAL A CA 1
ATOM 1438 C C . VAL A 1 173 ? 13.722 -6.878 1.064 1.00 59.31 173 VAL A C 1
ATOM 1440 O O . VAL A 1 173 ? 14.803 -7.100 0.534 1.00 59.31 173 VAL A O 1
ATOM 1443 N N . ASN A 1 174 ? 12.588 -7.444 0.637 1.00 66.94 174 ASN A N 1
ATOM 1444 C CA . ASN A 1 174 ? 12.496 -8.213 -0.606 1.00 66.94 174 ASN A CA 1
ATOM 1445 C C . ASN A 1 174 ? 12.440 -7.245 -1.803 1.00 66.94 174 ASN A C 1
ATOM 1447 O O . ASN A 1 174 ? 11.452 -6.507 -1.922 1.00 66.94 174 ASN A O 1
ATOM 1451 N N . PRO A 1 175 ? 13.439 -7.249 -2.704 1.00 68.00 175 PRO A N 1
ATOM 1452 C CA . PRO A 1 175 ? 13.456 -6.363 -3.864 1.00 68.00 175 PRO A CA 1
ATOM 1453 C C . PRO A 1 175 ? 12.383 -6.705 -4.913 1.00 68.00 175 PRO A C 1
ATOM 1455 O O . PRO A 1 175 ? 12.057 -5.840 -5.721 1.00 68.00 175 PRO A O 1
ATOM 1458 N N . PHE A 1 176 ? 11.809 -7.914 -4.880 1.00 75.06 176 PHE A N 1
ATOM 1459 C CA . PHE A 1 176 ? 10.798 -8.431 -5.818 1.00 75.06 176 PHE A CA 1
ATOM 1460 C C . PHE A 1 176 ? 9.374 -8.466 -5.235 1.00 75.06 176 PHE A C 1
ATOM 1462 O O . PHE A 1 176 ? 8.488 -9.157 -5.738 1.00 75.06 176 PHE A O 1
ATOM 1469 N N . ALA A 1 177 ? 9.134 -7.726 -4.152 1.00 76.81 177 ALA A N 1
ATOM 1470 C CA . ALA A 1 177 ? 7.818 -7.571 -3.535 1.00 76.81 177 ALA A CA 1
ATOM 1471 C C . ALA A 1 177 ? 7.077 -6.338 -4.091 1.00 76.81 177 ALA A C 1
ATOM 1473 O O . ALA A 1 177 ? 6.677 -5.457 -3.328 1.00 76.81 177 ALA A O 1
ATOM 1474 N N . ALA A 1 178 ? 6.954 -6.234 -5.420 1.00 78.06 178 ALA A N 1
ATOM 1475 C CA . ALA A 1 178 ? 6.350 -5.063 -6.067 1.00 78.06 178 ALA A CA 1
ATOM 1476 C C . ALA A 1 178 ? 4.809 -5.094 -6.080 1.00 78.06 178 ALA A C 1
ATOM 1478 O O . ALA A 1 178 ? 4.173 -4.049 -5.953 1.00 78.06 178 ALA A O 1
ATOM 1479 N N . VAL A 1 179 ? 4.197 -6.279 -6.207 1.00 85.25 179 VAL A N 1
ATOM 1480 C CA . VAL A 1 179 ? 2.739 -6.442 -6.358 1.00 85.25 179 VAL A CA 1
ATOM 1481 C C . VAL A 1 179 ? 2.203 -7.424 -5.311 1.00 85.25 179 VAL A C 1
ATOM 1483 O O . VAL A 1 179 ? 2.753 -8.516 -5.189 1.00 85.25 179 VAL A O 1
ATOM 1486 N N . PRO A 1 180 ? 1.142 -7.083 -4.553 1.00 87.50 180 PRO A N 1
ATOM 1487 C CA . PRO A 1 180 ? 0.375 -5.834 -4.596 1.00 87.50 180 PRO A CA 1
ATOM 1488 C C . PRO A 1 180 ? 1.058 -4.675 -3.845 1.00 87.50 180 PRO A C 1
ATOM 1490 O O . PRO A 1 180 ? 1.873 -4.891 -2.946 1.00 87.50 180 PRO A O 1
ATOM 1493 N N . SER A 1 181 ? 0.682 -3.435 -4.177 1.00 89.19 181 SER A N 1
ATOM 1494 C CA . SER A 1 181 ? 1.172 -2.237 -3.481 1.00 89.19 181 SER A CA 1
ATOM 1495 C C . SER A 1 181 ? 0.448 -2.032 -2.149 1.00 89.19 181 SER A C 1
ATOM 1497 O O . SER A 1 181 ? -0.722 -1.641 -2.114 1.00 89.19 181 SER A O 1
ATOM 1499 N N . LEU A 1 182 ? 1.155 -2.272 -1.040 1.00 88.75 182 LEU A N 1
ATOM 1500 C CA . LEU A 1 182 ? 0.612 -2.051 0.302 1.00 88.75 182 LEU A CA 1
ATOM 1501 C C . LEU A 1 182 ? 0.416 -0.567 0.628 1.00 88.75 182 LEU A C 1
ATOM 1503 O O . LEU A 1 182 ? -0.587 -0.246 1.247 1.00 88.75 182 LEU A O 1
ATOM 1507 N N . HIS A 1 183 ? 1.285 0.334 0.160 1.00 88.88 183 HIS A N 1
ATOM 1508 C CA . HIS A 1 183 ? 1.134 1.780 0.388 1.00 88.88 183 HIS A CA 1
ATOM 1509 C C . HIS A 1 183 ? -0.188 2.293 -0.201 1.00 88.88 183 HIS A C 1
ATOM 1511 O O . HIS A 1 183 ? -0.990 2.921 0.489 1.00 88.88 183 HIS A O 1
ATOM 1517 N N . VAL A 1 184 ? -0.471 1.944 -1.463 1.00 90.31 184 VAL A N 1
ATOM 1518 C CA . VAL A 1 184 ? -1.726 2.328 -2.131 1.00 90.31 184 VAL A CA 1
ATOM 1519 C C . VAL A 1 184 ? -2.921 1.644 -1.467 1.00 90.31 184 VAL A C 1
ATOM 1521 O O . VAL A 1 184 ? -3.923 2.294 -1.171 1.00 90.31 184 VAL A O 1
ATOM 1524 N N . GLY A 1 185 ? -2.813 0.340 -1.191 1.00 91.94 185 GLY A N 1
ATOM 1525 C CA . GLY A 1 185 ? -3.884 -0.423 -0.552 1.00 91.94 185 GLY A CA 1
ATOM 1526 C C . GLY A 1 185 ? -4.248 0.112 0.834 1.00 91.94 185 GLY A C 1
ATOM 1527 O O . GLY A 1 185 ? -5.424 0.301 1.140 1.00 91.94 185 GLY A O 1
ATOM 1528 N N . TRP A 1 186 ? -3.256 0.404 1.672 1.00 93.69 186 TRP A N 1
ATOM 1529 C CA . TRP A 1 186 ? -3.465 0.942 3.013 1.00 93.69 186 TRP A CA 1
ATOM 1530 C C . TRP A 1 186 ? -3.938 2.389 2.984 1.00 93.69 186 TRP A C 1
ATOM 1532 O O . TRP A 1 186 ? -4.880 2.705 3.707 1.00 93.69 186 TRP A O 1
ATOM 1542 N N . SER A 1 187 ? -3.400 3.232 2.100 1.00 92.50 187 SER A N 1
ATOM 1543 C CA . SER A 1 187 ? -3.925 4.585 1.873 1.00 92.50 187 SER A CA 1
ATOM 1544 C C . SER A 1 187 ? -5.421 4.565 1.538 1.00 92.50 187 SER A C 1
ATOM 1546 O O . SER A 1 187 ? -6.199 5.320 2.124 1.00 92.50 187 SER A O 1
ATOM 1548 N N . LEU A 1 188 ? -5.857 3.643 0.671 1.00 93.69 188 LEU A N 1
ATOM 1549 C CA . LEU A 1 188 ? -7.272 3.471 0.335 1.00 93.69 188 LEU A CA 1
ATOM 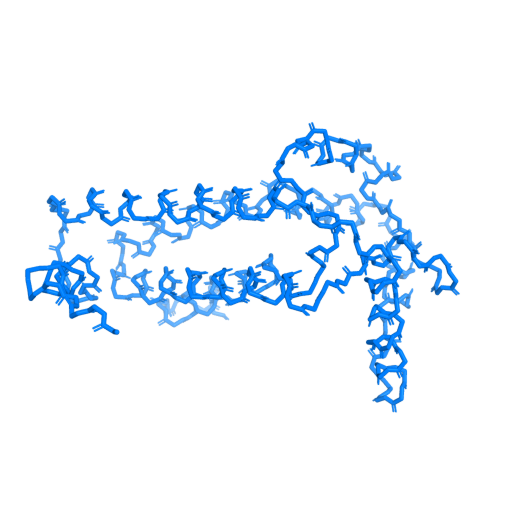1550 C C . LEU A 1 188 ? -8.107 2.998 1.536 1.00 93.69 188 LEU A C 1
ATOM 1552 O O . LEU A 1 188 ? -9.202 3.512 1.767 1.00 93.69 188 LEU A O 1
ATOM 1556 N N . LEU A 1 189 ? -7.601 2.044 2.324 1.00 94.69 189 LEU A N 1
ATOM 1557 C CA . LEU A 1 189 ? -8.282 1.560 3.531 1.00 94.69 189 LEU A CA 1
ATOM 1558 C C . LEU A 1 189 ? -8.418 2.648 4.603 1.00 94.69 189 LEU A C 1
ATOM 1560 O O . LEU A 1 189 ? -9.465 2.738 5.250 1.00 94.69 189 LEU A O 1
ATOM 1564 N N . LEU A 1 190 ? -7.390 3.481 4.786 1.00 93.31 190 LEU A N 1
ATOM 1565 C CA . LEU A 1 190 ? -7.443 4.634 5.682 1.00 93.31 190 LEU A CA 1
ATOM 1566 C C . LEU A 1 190 ? -8.473 5.652 5.196 1.00 93.31 190 LEU A C 1
ATOM 1568 O O . LEU A 1 190 ? -9.316 6.078 5.986 1.00 93.31 190 LEU A O 1
ATOM 1572 N N . ALA A 1 191 ? -8.446 6.001 3.906 1.00 92.19 191 ALA A N 1
ATOM 1573 C CA . ALA A 1 191 ? -9.400 6.928 3.306 1.00 92.19 191 ALA A CA 1
ATOM 1574 C C . ALA A 1 191 ? -10.842 6.429 3.481 1.00 92.19 191 ALA A C 1
ATOM 1576 O O . ALA A 1 191 ? -11.688 7.160 3.991 1.00 92.19 191 ALA A O 1
ATOM 1577 N N . ALA A 1 192 ? -11.109 5.158 3.171 1.00 92.00 192 ALA A N 1
ATOM 1578 C CA . ALA A 1 192 ? -12.415 4.538 3.384 1.00 92.00 192 ALA A CA 1
ATOM 1579 C C . ALA A 1 192 ? -12.823 4.542 4.869 1.00 92.00 192 ALA A C 1
ATOM 1581 O O . ALA A 1 192 ? -13.964 4.872 5.207 1.00 92.00 192 ALA A O 1
ATOM 1582 N N . GLY A 1 193 ? -11.885 4.225 5.766 1.00 89.88 193 GLY A N 1
ATOM 1583 C CA . GLY A 1 193 ? -12.094 4.251 7.212 1.00 89.88 193 GLY A CA 1
ATOM 1584 C C . GLY A 1 193 ? -12.504 5.635 7.717 1.00 89.88 193 GLY A C 1
ATOM 1585 O O . GLY A 1 193 ? -13.468 5.748 8.476 1.00 89.88 193 GLY A O 1
ATOM 1586 N N . VAL A 1 194 ? -11.828 6.692 7.261 1.00 91.56 194 VAL A N 1
ATOM 1587 C CA . VAL A 1 194 ? -12.159 8.088 7.587 1.00 91.56 194 VAL A CA 1
ATOM 1588 C C . VAL A 1 194 ? -13.503 8.488 6.978 1.00 91.56 194 VAL A C 1
ATOM 1590 O O . VAL A 1 194 ? -14.375 8.960 7.711 1.00 91.56 194 VAL A O 1
ATOM 1593 N N . PHE A 1 195 ? -13.703 8.230 5.685 1.00 90.56 195 PHE A N 1
ATOM 1594 C CA . PHE A 1 195 ? -14.896 8.606 4.921 1.00 90.56 195 PHE A CA 1
ATOM 1595 C C . PHE A 1 195 ? -16.193 8.065 5.540 1.00 90.56 195 PHE A C 1
ATOM 1597 O O . PHE A 1 195 ? -17.183 8.788 5.694 1.00 90.56 195 PHE A O 1
ATOM 1604 N N . VAL A 1 196 ? -16.190 6.792 5.949 1.00 87.88 196 VAL A N 1
ATOM 1605 C CA . VAL A 1 196 ? -17.348 6.138 6.587 1.00 87.88 196 VAL A CA 1
ATOM 1606 C C . VAL A 1 196 ? -17.555 6.626 8.028 1.00 87.88 196 VAL A C 1
ATOM 1608 O O . VAL A 1 196 ? -18.673 6.618 8.544 1.00 87.88 196 VAL A O 1
ATOM 1611 N N . SER A 1 197 ? -16.490 7.084 8.684 1.00 87.50 197 SER A N 1
ATOM 1612 C CA . SER A 1 197 ? -16.484 7.458 10.104 1.00 87.50 197 SER A CA 1
ATOM 1613 C C . SER A 1 197 ? -16.800 8.925 10.384 1.00 87.50 197 SER A C 1
ATOM 1615 O O . SER A 1 197 ? -17.105 9.285 11.533 1.00 87.50 197 SER A O 1
ATOM 1617 N N . THR A 1 198 ? -16.713 9.774 9.360 1.00 87.00 198 THR A N 1
ATOM 1618 C CA . THR A 1 198 ? -16.890 11.222 9.461 1.00 87.00 198 THR A CA 1
ATOM 1619 C C . THR A 1 198 ? -18.171 11.697 8.779 1.00 87.00 198 THR A C 1
ATOM 1621 O O . THR A 1 198 ? -18.636 11.141 7.786 1.00 87.00 198 THR A O 1
ATOM 1624 N N . ARG A 1 199 ? -18.765 12.754 9.342 1.00 82.75 199 ARG A N 1
ATOM 1625 C CA . ARG A 1 199 ? -19.853 13.523 8.714 1.00 82.75 199 ARG A CA 1
ATOM 1626 C C . ARG A 1 199 ? -19.366 14.866 8.164 1.00 82.75 199 ARG A C 1
ATOM 1628 O O . ARG A 1 199 ? -20.161 15.603 7.595 1.00 82.75 199 ARG A O 1
ATOM 1635 N N . ASN A 1 200 ? -18.090 15.199 8.368 1.00 83.69 200 ASN A N 1
ATOM 1636 C CA . ASN A 1 200 ? -17.505 16.432 7.859 1.00 83.69 200 ASN A CA 1
ATOM 1637 C C . ASN A 1 200 ? -17.309 16.303 6.344 1.00 83.69 200 ASN A C 1
ATOM 1639 O O . ASN A 1 200 ? -16.642 15.373 5.901 1.00 83.69 200 ASN A O 1
ATOM 1643 N N . LEU A 1 201 ? -17.880 17.237 5.584 1.00 76.62 201 LEU A N 1
ATOM 1644 C CA . LEU A 1 201 ? -17.814 17.267 4.121 1.00 76.62 201 LEU A CA 1
ATOM 1645 C C . LEU A 1 201 ? -16.401 17.512 3.577 1.00 76.62 201 LEU A C 1
ATOM 1647 O O . LEU A 1 201 ? -16.148 17.173 2.439 1.00 76.62 201 LEU A O 1
ATOM 1651 N N . ILE A 1 202 ? -15.491 18.082 4.371 1.00 78.88 202 ILE A N 1
ATOM 1652 C CA . ILE A 1 202 ? -14.086 18.296 3.983 1.00 78.88 202 ILE A CA 1
ATOM 1653 C C . ILE A 1 202 ? -13.282 16.992 4.093 1.00 78.88 202 ILE A C 1
ATOM 1655 O O . ILE A 1 202 ? -12.299 16.798 3.392 1.00 78.88 202 ILE A O 1
ATOM 1659 N N . LEU A 1 203 ? -13.683 16.101 5.005 1.00 74.88 203 LEU A N 1
ATOM 1660 C CA . LEU A 1 203 ? -13.030 14.808 5.235 1.00 74.88 203 LEU A CA 1
ATOM 1661 C C . LEU A 1 203 ? -13.722 13.655 4.483 1.00 74.88 203 LEU A C 1
ATOM 1663 O O . LEU A 1 203 ? -13.373 12.495 4.706 1.00 74.88 203 LEU A O 1
ATOM 1667 N N . ARG A 1 204 ? -14.732 13.970 3.668 1.00 69.19 204 ARG A N 1
ATOM 1668 C CA . ARG A 1 204 ? -15.443 13.054 2.775 1.00 69.19 204 ARG A CA 1
ATOM 1669 C C . ARG A 1 204 ? -15.073 13.383 1.340 1.00 69.19 204 ARG A C 1
ATOM 1671 O O . ARG A 1 204 ? -14.861 12.420 0.581 1.00 69.19 204 ARG A O 1
#

Foldseek 3Di:
DDDDPPVVVVLCCVLLPLPDDDDDPSVVVVVVVLVVLVVVLLQLQLPEDPPVVQQAVLQVVVLVVCVVVVNNCVLVVVVVQVVPLVSLVVVLCCLPPPLVVVLVVLLVCCVHQPSNLSSVLSVQLSVVSVVLSVCCVVRFHADCVVVCVSPDDPSCCVPPVCVVVVCVVPSRHHNRSPPPDSSVSSVVSSLVSQVVRDPDPVSD

pLDDT: mean 81.34, std 12.68, range [40.5, 97.12]

Sequence (204 aa):
MSRVPRRLARYLFYSTNPERSGVTRWDVTELLIVVFAFLCYFLVRGAVVDRTADAIHHARWIIDLQINLGVFVEPAFQRWVLDYDLLGRALNFIYFWLDFPLIAVVGMVLFWKRRRAYTLTRDAMLISGGMALVLYWAYPVAPPRFLPEWGFVDTLEVYDNLSYQAQSMQPFVNPFAAVPSLHVGWSLLLAAGVFVSTRNLILR

Radius of gyration: 19.75 Å; chains: 1; bounding box: 40×50×53 Å

Secondary structure (DSSP, 8-state):
-----HHHHHHHHHHT-TT--S--HHHHHHHHHHHHHHHHHHHHHH-----HHHHHHHHHHHHHHHHHTT---HHHHHHHHHT-HHHHHHHHHIIIIIHHHHHHHHHHHHHHH-HHHHHHHHHHHHHHHHHHHHHHHHS-B--GGG-GGGT---HHHHHHSHHHHHHS-TTS--TTB-SS-HHHHHHHHHHHHHHHH---TT--